Protein AF-A0A562LB26-F1 (afdb_monomer)

Structure (mmCIF, N/CA/C/O backbone):
data_AF-A0A562LB26-F1
#
_entry.id   AF-A0A562LB26-F1
#
loop_
_atom_site.group_PDB
_atom_site.id
_atom_site.type_symbol
_atom_site.label_atom_id
_atom_site.label_alt_id
_atom_site.label_comp_id
_atom_site.label_asym_id
_atom_site.label_entity_id
_atom_site.label_seq_id
_atom_site.pdbx_PDB_ins_code
_atom_site.Cartn_x
_atom_site.Cartn_y
_atom_site.Cartn_z
_atom_site.occupancy
_atom_site.B_iso_or_equiv
_atom_site.auth_seq_id
_atom_site.auth_comp_id
_atom_site.auth_asym_id
_atom_site.auth_atom_id
_atom_site.pdbx_PDB_model_num
ATOM 1 N N . MET A 1 1 ? 74.564 -14.542 26.628 1.00 45.41 1 MET A N 1
ATOM 2 C CA . MET A 1 1 ? 73.618 -13.407 26.648 1.00 45.41 1 MET A CA 1
ATOM 3 C C . MET A 1 1 ? 73.230 -13.098 25.215 1.00 45.41 1 MET A C 1
ATOM 5 O O . MET A 1 1 ? 74.006 -12.445 24.544 1.00 45.41 1 MET A O 1
ATOM 9 N N . THR A 1 2 ? 72.081 -13.596 24.760 1.00 36.94 2 THR A N 1
ATOM 10 C CA . THR A 1 2 ? 71.376 -13.134 23.549 1.00 36.94 2 THR A CA 1
ATOM 11 C C . THR A 1 2 ? 70.002 -13.807 23.557 1.00 36.94 2 THR A C 1
ATOM 13 O O . THR A 1 2 ? 69.857 -14.974 23.211 1.00 36.94 2 THR A O 1
ATOM 16 N N . ARG A 1 3 ? 69.000 -13.086 24.073 1.00 33.66 3 ARG A N 1
ATOM 17 C CA . ARG A 1 3 ? 67.577 -13.420 23.939 1.00 33.66 3 ARG A CA 1
ATOM 18 C C . ARG A 1 3 ? 67.130 -12.907 22.572 1.00 33.66 3 ARG A C 1
ATOM 20 O O . ARG A 1 3 ? 67.291 -11.717 22.318 1.00 33.66 3 ARG A O 1
ATOM 27 N N . HIS A 1 4 ? 66.559 -13.762 21.729 1.00 33.78 4 HIS A N 1
ATOM 28 C CA . HIS A 1 4 ? 65.783 -13.301 20.581 1.00 33.78 4 HIS A CA 1
ATOM 29 C C . HIS A 1 4 ? 64.297 -13.348 20.920 1.00 33.78 4 HIS A C 1
ATOM 31 O O . HIS A 1 4 ? 63.749 -14.387 21.281 1.00 33.78 4 HIS A O 1
ATOM 37 N N . SER A 1 5 ? 63.714 -12.153 20.878 1.00 35.78 5 SER A N 1
ATOM 38 C CA . SER A 1 5 ? 62.332 -11.816 21.175 1.00 35.78 5 SER A CA 1
ATOM 39 C C . SER A 1 5 ? 61.369 -12.357 20.125 1.00 35.78 5 SER A C 1
ATOM 41 O O . SER A 1 5 ? 61.599 -12.225 18.924 1.00 35.78 5 SER A O 1
ATOM 43 N N . SER A 1 6 ? 60.254 -12.892 20.610 1.00 34.62 6 SER A N 1
ATOM 44 C CA . SER A 1 6 ? 59.052 -13.204 19.845 1.00 34.62 6 SER A CA 1
ATOM 45 C C . SER A 1 6 ? 58.467 -11.932 19.220 1.00 34.62 6 SER A C 1
ATOM 47 O O . SER A 1 6 ? 58.185 -10.968 19.930 1.00 34.62 6 SER A O 1
ATOM 49 N N . PHE A 1 7 ? 58.270 -11.935 17.901 1.00 37.47 7 PHE A N 1
ATOM 50 C CA . PHE A 1 7 ? 57.488 -10.927 17.185 1.00 37.47 7 PHE A CA 1
ATOM 51 C C . PHE A 1 7 ? 56.058 -11.451 17.015 1.00 37.47 7 PHE A C 1
ATOM 53 O O . PHE A 1 7 ? 55.809 -12.371 16.239 1.00 37.47 7 PHE A O 1
ATOM 60 N N . THR A 1 8 ? 55.124 -10.879 17.770 1.00 36.12 8 THR A N 1
ATOM 61 C CA . THR A 1 8 ? 53.686 -11.134 17.645 1.00 36.12 8 THR A CA 1
ATOM 62 C C . THR A 1 8 ? 53.135 -10.252 16.525 1.00 36.12 8 THR A C 1
ATOM 64 O O . THR A 1 8 ? 53.164 -9.027 16.631 1.00 36.12 8 THR A O 1
ATOM 67 N N . LEU A 1 9 ? 52.660 -10.863 15.438 1.00 34.72 9 LEU A N 1
ATOM 68 C CA . LEU A 1 9 ? 52.006 -10.168 14.329 1.00 34.72 9 LEU A CA 1
ATOM 69 C C . LEU A 1 9 ? 50.542 -9.884 14.714 1.00 34.72 9 LEU A C 1
ATOM 71 O O . LEU A 1 9 ? 49.753 -10.808 14.897 1.00 34.72 9 LEU A O 1
ATOM 75 N N . LEU A 1 10 ? 50.191 -8.607 14.863 1.00 31.66 10 LEU A N 1
ATOM 76 C CA . LEU A 1 10 ? 48.833 -8.142 15.141 1.00 31.66 10 LEU A CA 1
ATOM 77 C C . LEU A 1 10 ? 48.081 -7.997 13.801 1.00 31.66 10 LEU A C 1
ATOM 79 O O . LEU A 1 10 ? 48.349 -7.062 13.049 1.00 31.66 10 LEU A O 1
ATOM 83 N N . LEU A 1 11 ? 47.162 -8.912 13.475 1.00 34.44 11 LEU A N 1
ATOM 84 C CA . LEU A 1 11 ? 46.198 -8.706 12.385 1.00 34.44 11 LEU A CA 1
ATOM 85 C C . LEU A 1 11 ? 44.991 -7.925 12.925 1.00 34.44 11 LEU A C 1
ATOM 87 O O . LEU A 1 11 ? 44.188 -8.469 13.681 1.00 34.44 11 LEU A O 1
ATOM 91 N N . LEU A 1 12 ? 44.841 -6.663 12.512 1.00 33.47 12 LEU A N 1
ATOM 92 C CA . LEU A 1 12 ? 43.565 -5.951 12.602 1.00 33.47 12 LEU A CA 1
ATOM 93 C C . LEU A 1 12 ? 42.665 -6.409 11.449 1.00 33.47 12 LEU A C 1
ATOM 95 O O . LEU A 1 12 ? 42.897 -6.054 10.294 1.00 33.47 12 LEU A O 1
ATOM 99 N N . ALA A 1 13 ? 41.618 -7.165 11.766 1.00 34.50 13 ALA A N 1
ATOM 100 C CA . ALA A 1 13 ? 40.488 -7.362 10.869 1.00 34.50 13 ALA A CA 1
ATOM 101 C C . ALA A 1 13 ? 39.502 -6.198 11.064 1.00 34.50 13 ALA A C 1
ATOM 103 O O . ALA A 1 13 ? 38.818 -6.125 12.083 1.00 34.50 13 ALA A O 1
ATOM 104 N N . LEU A 1 14 ? 39.431 -5.276 10.098 1.00 35.34 14 LEU A N 1
ATOM 105 C CA . LEU A 1 14 ? 38.302 -4.352 9.992 1.00 35.34 14 LEU A CA 1
ATOM 10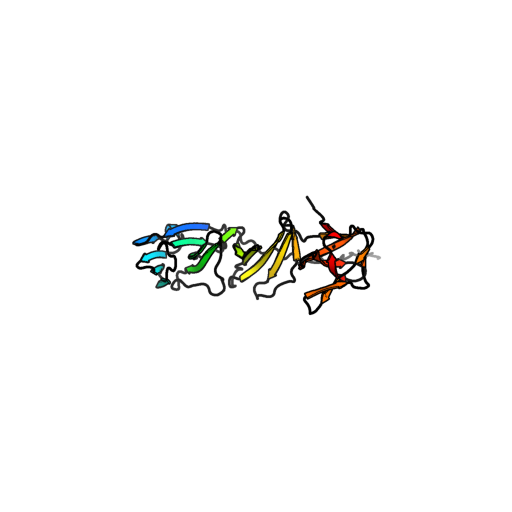6 C C . LEU A 1 14 ? 37.100 -5.126 9.439 1.00 35.34 14 LEU A C 1
ATOM 108 O O . LEU A 1 14 ? 37.050 -5.434 8.248 1.00 35.34 14 LEU A O 1
ATOM 112 N N . SER A 1 15 ? 36.125 -5.432 10.293 1.00 34.25 15 SER A N 1
ATOM 113 C CA . SER A 1 15 ? 34.811 -5.894 9.852 1.00 34.25 15 SER A CA 1
ATOM 114 C C . SER A 1 15 ? 34.001 -4.700 9.343 1.00 34.25 15 SER A C 1
ATOM 116 O O . SER A 1 15 ? 33.574 -3.849 10.125 1.00 34.25 15 SER A O 1
ATOM 118 N N . LEU A 1 16 ? 33.771 -4.640 8.032 1.00 34.47 16 LEU A N 1
ATOM 119 C CA . LEU A 1 16 ? 32.718 -3.818 7.441 1.00 34.47 16 LEU A CA 1
ATOM 120 C C . LEU A 1 16 ? 31.369 -4.392 7.890 1.00 34.47 16 LEU A C 1
ATOM 122 O O . LEU A 1 16 ? 30.942 -5.439 7.408 1.00 34.47 16 LEU A O 1
ATOM 126 N N . ALA A 1 17 ? 30.717 -3.720 8.838 1.00 33.00 17 ALA A N 1
ATOM 127 C CA . ALA A 1 17 ? 29.326 -3.984 9.165 1.00 33.00 17 ALA A CA 1
ATOM 128 C C . ALA A 1 17 ? 28.467 -3.567 7.963 1.00 33.00 17 ALA A C 1
ATOM 130 O O . ALA A 1 17 ? 28.283 -2.382 7.689 1.00 33.00 17 ALA A O 1
ATOM 131 N N . ALA A 1 18 ? 27.968 -4.550 7.216 1.00 32.72 18 ALA A N 1
ATOM 132 C CA . ALA A 1 18 ? 26.857 -4.335 6.311 1.00 32.72 18 ALA A CA 1
ATOM 133 C C . ALA A 1 18 ? 25.624 -4.035 7.174 1.00 32.72 18 ALA A C 1
ATOM 135 O O . ALA A 1 18 ? 25.123 -4.924 7.864 1.00 32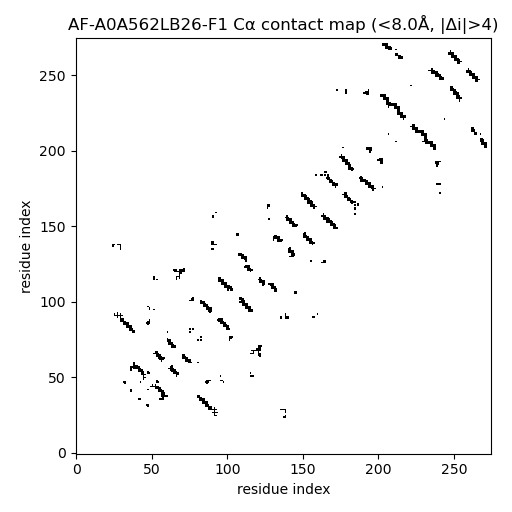.72 18 ALA A O 1
ATOM 136 N N . CYS A 1 19 ? 25.155 -2.786 7.161 1.00 28.11 19 CYS A N 1
ATOM 137 C CA . CYS A 1 19 ? 23.844 -2.425 7.691 1.00 28.11 19 CYS A CA 1
ATOM 138 C C . CYS A 1 19 ? 22.776 -3.126 6.845 1.00 28.11 19 CYS A C 1
ATOM 140 O O . CYS A 1 19 ? 22.287 -2.595 5.852 1.00 28.11 19 CYS A O 1
ATOM 142 N N . SER A 1 20 ? 22.453 -4.361 7.213 1.00 33.94 20 SER A N 1
ATOM 143 C CA . SER A 1 20 ? 21.224 -5.010 6.797 1.00 33.94 20 SER A CA 1
ATOM 144 C C . SER A 1 20 ? 20.128 -4.430 7.685 1.00 33.94 20 SER A C 1
ATOM 146 O O . SER A 1 20 ? 19.995 -4.825 8.841 1.00 33.94 20 SER A O 1
ATOM 148 N N . ASN A 1 21 ? 19.379 -3.451 7.170 1.00 34.69 21 ASN A N 1
ATOM 149 C CA . ASN A 1 21 ? 18.120 -3.018 7.774 1.00 34.69 21 ASN A CA 1
ATOM 150 C C . ASN A 1 21 ? 17.101 -4.153 7.602 1.00 34.69 21 ASN A C 1
ATOM 152 O O . ASN A 1 21 ? 16.207 -4.089 6.762 1.00 34.69 21 ASN A O 1
ATOM 156 N N . LYS A 1 22 ? 17.263 -5.232 8.371 1.00 35.91 22 LYS A N 1
ATOM 157 C CA . LYS A 1 22 ? 16.135 -6.095 8.694 1.00 35.91 22 LYS A CA 1
ATOM 158 C C . LYS A 1 22 ? 15.228 -5.267 9.591 1.00 35.91 22 LYS A C 1
ATOM 160 O O . LYS A 1 22 ? 15.659 -4.826 10.655 1.00 35.91 22 LYS A O 1
ATOM 165 N N . LEU A 1 23 ? 13.997 -5.048 9.137 1.00 40.19 23 LEU A N 1
ATOM 166 C CA . LEU A 1 23 ? 12.905 -4.659 10.021 1.00 40.19 23 LEU A CA 1
ATOM 167 C C . LEU A 1 23 ? 12.954 -5.598 11.239 1.00 40.19 23 LEU A C 1
ATOM 169 O O . LEU A 1 23 ? 13.061 -6.815 11.041 1.00 40.19 23 LEU A O 1
ATOM 173 N N . PRO A 1 24 ? 12.980 -5.073 12.474 1.00 38.06 24 PRO A N 1
ATOM 174 C CA . PRO A 1 24 ? 12.944 -5.923 13.646 1.00 38.06 24 PRO A CA 1
ATOM 175 C C . PRO A 1 24 ? 11.586 -6.623 13.655 1.00 38.06 24 PRO A C 1
ATOM 177 O O . PRO A 1 24 ? 10.555 -5.979 13.817 1.00 38.06 24 PRO A O 1
ATOM 180 N N . ALA A 1 25 ? 11.595 -7.935 13.430 1.00 35.84 25 ALA A N 1
ATOM 181 C CA . ALA A 1 25 ? 10.486 -8.784 13.819 1.00 35.84 25 ALA A CA 1
ATOM 182 C C . ALA A 1 25 ? 10.512 -8.835 15.351 1.00 35.84 25 ALA A C 1
ATOM 184 O O . ALA A 1 25 ? 11.390 -9.482 15.925 1.00 35.84 25 ALA A O 1
ATOM 185 N N . GLU A 1 26 ? 9.626 -8.089 16.009 1.00 46.53 26 GLU A N 1
ATOM 186 C CA . GLU A 1 26 ? 9.223 -8.475 17.357 1.00 46.53 26 GLU A CA 1
ATOM 187 C C . GLU A 1 26 ? 8.329 -9.711 17.237 1.00 46.53 26 GLU A C 1
ATOM 189 O O . GLU A 1 26 ? 7.455 -9.796 16.379 1.00 46.53 26 GLU A O 1
ATOM 194 N N . ASP A 1 27 ? 8.636 -10.694 18.075 1.00 46.94 27 ASP A N 1
ATOM 195 C CA . ASP A 1 27 ? 8.161 -12.082 18.097 1.00 46.94 27 ASP A CA 1
ATOM 196 C C . ASP A 1 27 ? 6.698 -12.218 18.578 1.00 46.94 27 ASP A C 1
ATOM 198 O O . ASP A 1 27 ? 6.302 -13.225 19.164 1.00 46.94 27 ASP A O 1
ATOM 202 N N . GLY A 1 28 ? 5.887 -11.172 18.404 1.00 60.50 28 GLY A N 1
ATOM 203 C CA . GLY A 1 28 ? 4.485 -11.169 18.794 1.00 60.50 28 GLY A CA 1
ATOM 204 C C . GLY A 1 28 ? 3.613 -11.687 17.662 1.00 60.50 28 GLY A C 1
ATOM 205 O O . GLY A 1 28 ? 3.606 -11.157 16.551 1.00 60.50 28 GLY A O 1
ATOM 206 N N . THR A 1 29 ? 2.868 -12.754 17.935 1.00 82.06 29 THR A N 1
ATOM 207 C CA . THR A 1 29 ? 1.850 -13.241 17.003 1.00 82.06 29 THR A CA 1
ATOM 208 C C . THR A 1 29 ? 0.705 -12.231 16.979 1.00 82.06 29 THR A C 1
ATOM 210 O O . THR A 1 29 ? 0.132 -11.950 18.026 1.00 82.06 29 THR A O 1
ATOM 213 N N . GLN A 1 30 ? 0.384 -11.681 15.804 1.00 90.44 30 GLN A N 1
ATOM 214 C CA . GLN A 1 30 ? -0.817 -10.859 15.618 1.00 90.44 30 GLN A CA 1
ATOM 215 C C . GLN A 1 30 ? -2.056 -11.688 15.984 1.00 90.44 30 GLN A C 1
ATOM 217 O O . GLN A 1 30 ? -2.175 -12.843 15.572 1.00 90.44 30 GLN A O 1
ATOM 222 N N . THR A 1 31 ? -2.982 -11.101 16.735 1.00 90.50 31 THR A N 1
ATOM 223 C CA . THR A 1 31 ? -4.236 -11.750 17.146 1.00 90.50 31 THR A CA 1
ATOM 224 C C . THR A 1 31 ? -5.384 -10.810 16.841 1.00 90.50 31 THR A C 1
ATOM 226 O O . THR A 1 31 ? -5.412 -9.712 17.388 1.00 90.50 31 THR A O 1
ATOM 229 N N . PHE A 1 32 ? -6.312 -11.207 15.978 1.00 91.69 32 PHE A N 1
ATOM 230 C CA . PHE A 1 32 ? -7.444 -10.374 15.590 1.00 91.69 32 PHE A CA 1
ATOM 231 C C . PHE A 1 32 ? -8.621 -11.234 15.142 1.00 91.69 32 PHE A C 1
ATOM 233 O O . PHE A 1 32 ? -8.420 -12.332 14.625 1.00 91.69 32 PHE A O 1
ATOM 240 N N . ASP A 1 33 ? -9.826 -10.692 15.285 1.00 91.69 33 ASP A N 1
ATOM 241 C CA . ASP A 1 33 ? -11.060 -11.317 14.822 1.00 91.69 33 ASP A CA 1
ATOM 242 C C . ASP A 1 33 ? -11.925 -10.332 14.033 1.00 91.69 33 ASP A C 1
ATOM 244 O O . ASP A 1 33 ? -11.978 -9.135 14.330 1.00 91.69 33 ASP A O 1
ATOM 248 N N . TYR A 1 34 ? -12.632 -10.872 13.038 1.00 92.94 34 TYR A N 1
ATOM 249 C CA . TYR A 1 34 ? -13.678 -10.179 12.291 1.00 92.94 34 TYR A CA 1
ATOM 250 C C . TYR A 1 34 ? -15.025 -10.405 12.969 1.00 92.94 34 TYR A C 1
ATOM 252 O O . TYR A 1 34 ? -15.451 -11.542 13.189 1.00 92.94 34 TYR A O 1
ATOM 260 N N . LEU A 1 35 ? -15.711 -9.318 13.294 1.00 93.44 35 LEU A N 1
ATOM 261 C CA . LEU A 1 35 ? -16.875 -9.330 14.163 1.00 93.44 35 LEU A CA 1
ATOM 262 C C . LEU A 1 35 ? -17.998 -8.523 13.524 1.00 93.44 35 LEU A C 1
ATOM 264 O O . LEU A 1 35 ? -17.882 -7.322 13.290 1.00 93.44 35 LEU A O 1
ATOM 268 N N . GLN A 1 36 ? -19.123 -9.184 13.280 1.00 92.88 36 GLN A N 1
ATOM 269 C CA . GLN A 1 36 ? -20.329 -8.506 12.819 1.00 92.88 36 GLN A CA 1
ATOM 270 C C . GLN A 1 36 ? -20.991 -7.792 13.995 1.00 92.88 36 GLN A C 1
ATOM 272 O O . GLN A 1 36 ? -21.256 -8.421 15.022 1.00 92.88 36 GLN A O 1
ATOM 277 N N . LEU A 1 37 ? -21.325 -6.513 13.822 1.00 91.88 37 LEU A N 1
ATOM 278 C CA . LEU A 1 37 ? -22.056 -5.696 14.788 1.00 91.88 37 LEU A CA 1
ATOM 279 C C . LEU A 1 37 ? -23.434 -5.310 14.217 1.00 91.88 37 LEU A C 1
ATOM 281 O O . LEU A 1 37 ? -23.584 -4.253 13.600 1.00 91.88 37 LEU A O 1
ATOM 285 N N . PRO A 1 38 ? -24.468 -6.154 14.405 1.00 89.50 38 PRO A N 1
ATOM 286 C CA . PRO A 1 38 ? -25.824 -5.822 13.990 1.00 89.50 38 PRO A CA 1
ATOM 287 C C . PRO A 1 38 ? -26.438 -4.696 14.843 1.00 89.50 38 PRO A C 1
ATOM 289 O O . PRO A 1 38 ? -26.078 -4.543 16.015 1.00 89.50 38 PRO A O 1
ATOM 292 N N . PRO A 1 39 ? -27.450 -3.977 14.322 1.00 88.06 39 PRO A N 1
ATOM 293 C CA . PRO A 1 39 ? -28.228 -3.017 15.102 1.00 88.06 39 PRO A CA 1
ATOM 294 C C . PRO A 1 39 ? -28.804 -3.611 16.394 1.00 88.06 39 PRO A C 1
ATOM 296 O O . PRO A 1 39 ? -29.357 -4.715 16.402 1.00 88.06 39 PRO A O 1
ATOM 299 N N . GLY A 1 40 ? -28.702 -2.865 17.495 1.00 86.44 40 GLY A N 1
ATOM 300 C CA . GLY A 1 40 ? -29.213 -3.251 18.811 1.00 86.44 40 GLY A CA 1
ATOM 301 C C . GLY A 1 40 ? -28.442 -4.392 19.483 1.00 86.44 40 GLY A C 1
ATOM 302 O O . GLY A 1 40 ? -28.935 -4.971 20.455 1.00 86.44 40 GLY A O 1
ATOM 303 N N . LYS A 1 41 ? -27.264 -4.763 18.963 1.00 87.69 41 LYS A N 1
ATOM 304 C CA . LYS A 1 41 ? -26.380 -5.776 19.553 1.00 87.69 41 LYS A CA 1
ATOM 305 C C . LYS A 1 41 ? -25.146 -5.147 20.188 1.00 87.69 41 LYS A C 1
ATOM 307 O O . LYS A 1 41 ? -24.754 -4.025 19.865 1.00 87.69 41 LYS A O 1
ATOM 312 N N . SER A 1 42 ? -24.558 -5.906 21.106 1.00 88.31 42 SER A N 1
ATOM 313 C CA . SER A 1 42 ? -23.308 -5.595 21.786 1.00 88.31 42 SER A CA 1
ATOM 314 C C . SER A 1 42 ? -22.301 -6.724 21.586 1.00 88.31 42 SER A C 1
ATOM 316 O O . SER A 1 42 ? -22.685 -7.894 21.530 1.00 88.31 42 SER A O 1
ATOM 318 N N . ILE A 1 43 ? -21.023 -6.365 21.507 1.00 89.19 43 ILE A N 1
ATOM 319 C CA . ILE A 1 43 ? -19.883 -7.285 21.468 1.00 89.19 43 ILE A CA 1
ATOM 320 C C . ILE A 1 43 ? -18.938 -6.888 22.597 1.00 89.19 43 ILE A C 1
ATOM 322 O O . ILE A 1 43 ? -18.661 -5.702 22.760 1.00 89.19 43 ILE A O 1
ATOM 326 N N . ASP A 1 44 ? -18.452 -7.860 23.366 1.00 85.44 44 ASP A N 1
ATOM 327 C CA . ASP A 1 44 ? -17.655 -7.621 24.570 1.00 85.44 44 ASP A CA 1
ATOM 328 C C . ASP A 1 44 ? -16.183 -8.032 24.421 1.00 85.44 44 ASP A C 1
ATOM 330 O O . ASP A 1 44 ? -15.806 -8.864 23.597 1.00 85.44 44 ASP A O 1
ATOM 334 N N . SER A 1 45 ? -15.367 -7.466 25.312 1.00 66.44 45 SER A N 1
ATOM 335 C CA . SER A 1 45 ? -13.905 -7.557 25.426 1.00 66.44 45 SER A CA 1
ATOM 336 C C . SER A 1 45 ? -13.261 -8.879 25.069 1.00 66.44 45 SER A C 1
ATOM 338 O O . SER A 1 45 ? -12.266 -8.871 24.361 1.00 66.44 45 SER A O 1
ATOM 340 N N . GLY A 1 46 ? -13.805 -10.002 25.537 1.00 66.12 46 GLY A N 1
ATOM 341 C CA . GLY A 1 46 ? -13.207 -11.312 25.288 1.00 66.12 46 GLY A CA 1
ATOM 342 C C . GLY A 1 46 ? -13.080 -11.642 23.800 1.00 66.12 46 GLY A C 1
ATOM 343 O O . GLY A 1 46 ? -12.201 -12.408 23.439 1.00 66.12 46 GLY A O 1
ATOM 344 N N . GLN A 1 47 ? -13.927 -11.047 22.954 1.00 65.75 47 GLN A N 1
ATOM 345 C CA . GLN A 1 47 ? -13.871 -11.186 21.498 1.00 65.75 47 GLN A CA 1
ATOM 346 C C . GLN A 1 47 ? -13.143 -10.026 20.810 1.00 65.75 47 GLN A C 1
ATOM 348 O O . GLN A 1 47 ? -12.778 -10.150 19.652 1.00 65.75 47 GLN A O 1
ATOM 353 N N . LEU A 1 48 ? -12.965 -8.892 21.494 1.00 71.62 48 LEU A N 1
ATOM 354 C CA . LEU A 1 48 ? -12.382 -7.682 20.913 1.00 71.62 48 LEU A CA 1
ATOM 355 C C . LEU A 1 48 ? -10.892 -7.565 21.255 1.00 71.62 48 LEU A C 1
ATOM 357 O O . LEU A 1 48 ? -10.068 -7.418 20.363 1.00 71.62 48 LEU A O 1
ATOM 361 N N . CYS A 1 49 ? -10.564 -7.632 22.549 1.00 82.06 49 CYS A N 1
ATOM 362 C CA . CYS A 1 49 ? -9.220 -7.533 23.110 1.00 82.06 49 CYS A CA 1
ATOM 363 C C . CYS A 1 49 ? -9.141 -8.230 24.476 1.00 82.06 49 CYS A C 1
ATOM 365 O O . CYS A 1 49 ? -9.638 -7.712 25.478 1.00 82.06 49 CYS A O 1
ATOM 367 N N . GLU A 1 50 ? -8.450 -9.372 24.540 1.00 74.50 50 GLU A N 1
ATOM 368 C CA . GLU A 1 50 ? -8.455 -10.287 25.696 1.00 74.50 50 GLU A CA 1
ATOM 369 C C . GLU A 1 50 ? -8.048 -9.648 27.039 1.00 74.50 50 GLU A C 1
ATOM 371 O O . GLU A 1 50 ? -8.445 -10.119 28.106 1.00 74.50 50 GLU A O 1
ATOM 376 N N . HIS A 1 51 ? -7.254 -8.575 27.013 1.00 80.94 51 HIS A N 1
ATOM 377 C CA . HIS A 1 51 ? -6.698 -7.941 28.215 1.00 80.94 51 HIS A CA 1
ATOM 378 C C . HIS A 1 51 ? -7.390 -6.636 28.625 1.00 80.94 51 HIS A C 1
ATOM 380 O O . HIS A 1 51 ? -7.042 -6.059 29.657 1.00 80.94 51 HIS A O 1
ATOM 386 N N . LEU A 1 52 ? -8.371 -6.159 27.853 1.00 84.12 52 LEU A N 1
ATOM 387 C CA . LEU A 1 52 ? -9.043 -4.885 28.104 1.00 84.12 52 LEU A CA 1
ATOM 388 C C . LEU A 1 52 ? -10.551 -5.059 28.135 1.00 84.12 52 LEU A C 1
ATOM 390 O O . LEU A 1 52 ? -11.135 -5.659 27.247 1.00 84.12 52 LEU A O 1
ATOM 394 N N . LYS A 1 53 ? -11.207 -4.446 29.123 1.00 84.81 53 LYS A N 1
ATOM 395 C CA . LYS A 1 53 ? -12.666 -4.327 29.124 1.00 84.81 53 LYS A CA 1
ATOM 396 C C . LYS A 1 53 ? -13.084 -3.276 28.101 1.00 84.81 53 LYS A C 1
ATOM 398 O O . LYS A 1 53 ? -12.951 -2.083 28.368 1.00 84.81 53 LYS A O 1
ATOM 403 N N . VAL A 1 54 ? -13.575 -3.742 26.962 1.00 90.12 54 VAL A N 1
ATOM 404 C CA . VAL A 1 54 ? -14.173 -2.952 25.895 1.00 90.12 54 VAL A CA 1
ATOM 405 C C . VAL A 1 54 ? -15.509 -3.566 25.485 1.00 90.12 54 VAL A C 1
ATOM 407 O O . VAL A 1 54 ? -15.637 -4.787 25.455 1.00 90.12 54 VAL A O 1
ATOM 410 N N . THR A 1 55 ? -16.491 -2.733 25.176 1.00 93.38 55 THR A N 1
ATOM 411 C CA . THR A 1 55 ? -17.768 -3.142 24.596 1.00 93.38 55 THR A CA 1
ATOM 412 C C . THR A 1 55 ? -18.030 -2.273 23.373 1.00 93.38 55 THR A C 1
ATOM 414 O O . THR A 1 55 ? -17.850 -1.057 23.415 1.00 93.38 55 THR A O 1
ATOM 417 N N . ALA A 1 56 ? -18.454 -2.892 22.276 1.00 95.12 56 ALA A N 1
ATOM 418 C CA . ALA A 1 56 ? -18.922 -2.199 21.086 1.00 95.12 56 ALA A CA 1
ATOM 419 C C . ALA A 1 56 ? -20.434 -2.386 20.951 1.00 95.12 56 ALA A C 1
ATOM 421 O O . ALA A 1 56 ? -20.932 -3.506 21.061 1.00 95.12 56 ALA A O 1
ATOM 422 N N . THR A 1 57 ? -21.172 -1.303 20.716 1.00 95.31 57 THR A N 1
ATOM 423 C CA . THR A 1 57 ? -22.629 -1.334 20.501 1.00 95.31 57 THR A CA 1
ATOM 424 C C . THR A 1 57 ? -23.009 -0.514 19.283 1.00 95.31 57 THR A C 1
ATOM 426 O O . THR A 1 57 ? -22.349 0.480 19.000 1.00 95.31 57 THR A O 1
ATOM 429 N N . LEU A 1 58 ? -24.076 -0.901 18.582 1.00 94.12 58 LEU A N 1
ATOM 430 C CA . LEU A 1 58 ? -24.641 -0.129 17.471 1.00 94.12 58 LEU A CA 1
ATOM 431 C C . LEU A 1 58 ? -26.107 0.197 17.751 1.00 94.12 58 LEU A C 1
ATOM 433 O O . LEU A 1 58 ? -26.959 -0.685 17.684 1.00 94.12 58 LEU A O 1
ATOM 437 N N . ASN A 1 59 ? -26.399 1.463 18.045 1.00 92.88 59 ASN A N 1
ATOM 438 C CA . ASN A 1 59 ? -27.754 1.959 18.300 1.00 92.88 59 ASN A CA 1
ATOM 439 C C . ASN A 1 59 ? -27.990 3.249 17.518 1.00 92.88 59 ASN A C 1
ATOM 441 O O . ASN A 1 59 ? -27.119 4.112 17.508 1.00 92.88 59 ASN A O 1
ATOM 445 N N . ASP A 1 60 ? -29.152 3.386 16.877 1.00 89.62 60 ASP A N 1
ATOM 446 C CA . ASP A 1 60 ? -29.552 4.600 16.146 1.00 89.62 60 ASP A CA 1
ATOM 447 C C . ASP A 1 60 ? -28.467 5.130 15.183 1.00 89.62 60 ASP A C 1
ATOM 449 O O . ASP A 1 60 ? -28.188 6.327 15.125 1.00 89.62 60 ASP A O 1
ATOM 453 N N . ASN A 1 61 ? -27.826 4.222 14.432 1.00 90.62 61 ASN A N 1
ATOM 454 C CA . ASN A 1 61 ? -26.694 4.506 13.537 1.00 90.62 61 ASN A CA 1
ATOM 455 C C . ASN A 1 61 ? -25.479 5.146 14.229 1.00 90.62 61 ASN A C 1
ATOM 457 O O . ASN A 1 61 ? -24.688 5.844 13.598 1.00 90.62 61 ASN A O 1
ATOM 461 N N . VAL A 1 62 ? -25.303 4.903 15.524 1.00 95.00 62 VAL A N 1
ATOM 462 C CA . VAL A 1 62 ? -24.118 5.291 16.283 1.00 95.00 62 VAL A CA 1
ATOM 463 C C . VAL A 1 62 ? -23.465 4.039 16.845 1.00 95.00 62 VAL A C 1
ATOM 465 O O . VAL A 1 62 ? -24.047 3.315 17.655 1.00 95.00 62 VAL A O 1
ATOM 468 N N . ILE A 1 63 ? -22.230 3.804 16.419 1.00 96.06 63 ILE A N 1
ATOM 469 C CA . ILE A 1 63 ? -21.343 2.821 17.023 1.00 96.06 63 ILE A CA 1
ATOM 470 C C . ILE A 1 63 ? -20.720 3.474 18.253 1.00 96.06 63 ILE A C 1
ATOM 472 O O . ILE A 1 63 ? -20.099 4.533 18.160 1.00 96.06 63 ILE A O 1
ATOM 476 N N . THR A 1 64 ? -20.890 2.860 19.417 1.00 96.75 64 THR A N 1
ATOM 477 C CA . THR A 1 64 ? -20.239 3.295 20.654 1.00 96.75 64 THR A CA 1
ATOM 478 C C . THR A 1 64 ? -19.198 2.266 21.051 1.00 96.75 64 THR A C 1
ATOM 480 O O . THR A 1 64 ? -19.542 1.110 21.292 1.00 96.75 64 THR A O 1
ATOM 483 N N . LEU A 1 65 ? -17.942 2.705 21.123 1.00 95.75 65 LEU A N 1
ATOM 484 C CA . LEU A 1 65 ? -16.848 1.961 21.732 1.00 95.75 65 LEU A CA 1
ATOM 485 C C . LEU A 1 65 ? -16.720 2.437 23.176 1.00 95.75 65 LEU A C 1
ATOM 487 O O . LEU A 1 65 ? -16.399 3.599 23.415 1.00 95.75 65 LEU A O 1
ATOM 491 N N . GLU A 1 66 ? -16.989 1.566 24.135 1.00 94.31 66 GLU A N 1
ATOM 492 C CA . GLU A 1 66 ? -16.905 1.867 25.561 1.00 94.31 66 GLU A CA 1
ATOM 493 C C . GLU A 1 66 ? -15.784 1.053 26.194 1.00 94.31 66 GLU A C 1
ATOM 495 O O . GLU A 1 66 ? -15.702 -0.154 25.994 1.00 94.31 66 GLU A O 1
ATOM 500 N N . SER A 1 67 ? -14.919 1.705 26.965 1.00 92.00 67 SER A N 1
ATOM 501 C CA . SER A 1 67 ? -13.896 1.063 27.784 1.00 92.00 67 SER A CA 1
ATOM 502 C C . SER A 1 67 ? -14.014 1.516 29.237 1.00 92.00 67 SER A C 1
ATOM 504 O O . SER A 1 67 ? -14.721 2.470 29.563 1.00 92.00 67 SER A O 1
ATOM 506 N N . GLY A 1 68 ? -13.256 0.878 30.134 1.00 87.69 68 GLY A N 1
ATOM 507 C CA . GLY A 1 68 ? -13.168 1.318 31.532 1.00 87.69 68 GLY A CA 1
ATOM 508 C C . GLY A 1 68 ? -12.685 2.767 31.721 1.00 87.69 68 GLY A C 1
ATOM 509 O O . GLY A 1 68 ? -12.859 3.320 32.805 1.00 87.69 68 GLY A O 1
ATOM 510 N N . ALA A 1 69 ? -12.097 3.381 30.690 1.00 90.81 69 ALA A N 1
ATOM 511 C CA . ALA A 1 69 ? -11.609 4.757 30.713 1.00 90.81 69 ALA A CA 1
ATOM 512 C C . ALA A 1 69 ? -12.575 5.774 30.070 1.00 90.81 69 ALA A C 1
ATOM 514 O O . ALA A 1 69 ? -12.337 6.977 30.178 1.00 90.81 69 ALA A O 1
ATOM 515 N N . GLY A 1 70 ? -13.660 5.322 29.431 1.00 94.31 70 GLY A N 1
ATOM 516 C CA . GLY A 1 70 ? -14.690 6.174 28.831 1.00 94.31 70 GLY A CA 1
ATOM 517 C C . GLY A 1 70 ? -15.204 5.643 27.494 1.00 94.31 70 GLY A C 1
ATOM 518 O O . GLY A 1 70 ? -14.897 4.522 27.099 1.00 94.31 70 GLY A O 1
ATOM 519 N N . SER A 1 71 ? -15.981 6.460 26.784 1.00 96.00 71 SER A N 1
ATOM 520 C CA . SER A 1 71 ? -16.607 6.085 25.514 1.00 96.00 71 SER A CA 1
ATOM 521 C C . SER A 1 71 ? -16.157 6.954 24.341 1.00 96.00 71 SER A C 1
ATOM 523 O O . SER A 1 71 ? -15.758 8.109 24.508 1.00 96.00 71 SER A O 1
ATOM 525 N N . TYR A 1 72 ? -16.275 6.398 23.138 1.00 96.56 72 TYR A N 1
ATOM 526 C CA . TYR A 1 72 ? -16.145 7.101 21.869 1.00 96.56 72 TYR A CA 1
ATOM 527 C C . TYR A 1 72 ? -17.325 6.756 20.961 1.00 96.56 72 TYR A C 1
ATOM 529 O O . TYR A 1 72 ? -17.720 5.594 20.862 1.00 96.56 72 TYR A O 1
ATOM 537 N N . HIS A 1 73 ? -17.879 7.765 20.292 1.00 96.56 73 HIS A N 1
ATOM 538 C CA . HIS A 1 73 ? -19.060 7.628 19.441 1.00 96.56 73 HIS A CA 1
ATOM 539 C C . HIS A 1 73 ? -18.694 7.861 17.977 1.00 96.56 73 HIS A C 1
ATOM 541 O O . HIS A 1 73 ? -18.073 8.867 17.632 1.00 96.56 73 HIS A O 1
ATOM 547 N N . ILE A 1 74 ? -19.102 6.933 17.119 1.00 95.69 74 ILE A N 1
ATOM 548 C CA . ILE A 1 74 ? -18.804 6.904 15.690 1.00 95.69 74 ILE A CA 1
ATOM 549 C C . ILE A 1 74 ? -20.136 6.832 14.959 1.00 95.69 74 ILE A C 1
ATOM 551 O O . ILE A 1 74 ? -20.973 5.982 15.254 1.00 95.69 74 ILE A O 1
ATOM 555 N N . LYS A 1 75 ? -20.356 7.728 14.004 1.00 93.94 75 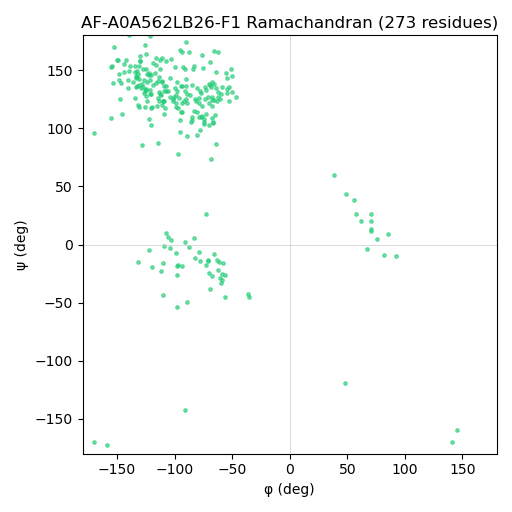LYS A N 1
ATOM 556 C CA . LYS A 1 75 ? -21.544 7.663 13.159 1.00 93.94 75 LYS A CA 1
ATOM 557 C C . LYS A 1 75 ? -21.383 6.504 12.170 1.00 93.94 75 LYS A C 1
ATOM 559 O O . LYS A 1 75 ? -20.390 6.464 11.452 1.00 93.94 75 LYS A O 1
ATOM 564 N N . ASN A 1 76 ? -22.347 5.589 12.137 1.00 91.19 76 ASN A N 1
ATOM 565 C CA . ASN A 1 76 ? -22.440 4.579 11.092 1.00 91.19 76 ASN A CA 1
ATOM 566 C C . ASN A 1 76 ? -22.992 5.241 9.825 1.00 91.19 76 ASN A C 1
ATOM 568 O O . ASN A 1 76 ? -24.099 5.785 9.836 1.00 91.19 76 ASN A O 1
ATOM 572 N N . GLU A 1 77 ? -22.204 5.220 8.756 1.00 87.25 77 GLU A N 1
ATOM 573 C CA . GLU A 1 77 ? -22.571 5.785 7.454 1.00 87.25 77 GLU A CA 1
ATOM 574 C C . GLU A 1 77 ? -22.901 4.700 6.418 1.00 87.25 77 GLU A C 1
ATOM 576 O O . GLU A 1 77 ? -23.125 5.019 5.255 1.00 87.25 77 GLU A O 1
ATOM 581 N N . LEU A 1 78 ? -22.957 3.431 6.838 1.00 89.56 78 LEU A N 1
ATOM 582 C CA . LEU A 1 78 ? -23.318 2.305 5.983 1.00 89.56 78 LEU A CA 1
ATOM 583 C C . LEU A 1 78 ? -24.838 2.234 5.771 1.00 89.56 78 LEU A C 1
ATOM 585 O O . LEU A 1 78 ? -25.622 2.278 6.723 1.00 89.56 78 LEU A O 1
ATOM 589 N N . ASP A 1 79 ? -25.250 2.083 4.511 1.00 84.62 79 ASP A N 1
ATOM 590 C CA . ASP A 1 79 ? -26.662 2.082 4.099 1.00 84.62 79 ASP A CA 1
ATOM 591 C C . ASP A 1 79 ? -27.453 0.864 4.608 1.00 84.62 79 ASP A C 1
ATOM 593 O O . ASP A 1 79 ? -28.669 0.943 4.791 1.00 84.62 79 ASP A O 1
ATOM 597 N N . ASP A 1 80 ? -26.784 -0.268 4.844 1.00 82.44 80 ASP A N 1
ATOM 598 C CA . ASP A 1 80 ? -27.410 -1.490 5.367 1.00 82.44 80 ASP A CA 1
ATOM 599 C C . ASP A 1 80 ? -27.650 -1.438 6.887 1.00 82.44 80 ASP A C 1
ATOM 601 O O . ASP A 1 80 ? -28.290 -2.329 7.452 1.00 82.44 80 ASP A O 1
ATOM 605 N N . GLY A 1 81 ? -27.163 -0.381 7.548 1.00 80.25 81 GLY A N 1
ATOM 606 C CA . GLY A 1 81 ? -27.288 -0.154 8.982 1.00 80.25 81 GLY A CA 1
ATOM 607 C C . GLY A 1 81 ? -26.521 -1.153 9.846 1.00 80.25 81 GLY A C 1
ATOM 608 O O . GLY A 1 81 ? -26.506 -0.979 11.061 1.00 80.25 81 GLY A O 1
ATOM 609 N N . ALA A 1 82 ? -25.879 -2.168 9.268 1.00 86.12 82 ALA A N 1
ATOM 610 C CA . ALA A 1 82 ? -24.962 -3.054 9.967 1.00 86.12 82 ALA A CA 1
ATOM 611 C C . ALA A 1 82 ? -23.556 -2.446 9.942 1.00 86.12 82 ALA A C 1
ATOM 613 O O . ALA A 1 82 ? -23.285 -1.485 9.226 1.00 86.12 82 ALA A O 1
ATOM 614 N N . SER A 1 83 ? -22.658 -2.966 10.769 1.00 91.94 83 SER A N 1
ATOM 615 C CA . SER A 1 83 ? -21.241 -2.638 10.675 1.00 91.94 83 SER A CA 1
ATOM 616 C C . SER A 1 83 ? -20.413 -3.876 10.969 1.00 91.94 83 SER A C 1
ATOM 618 O O . SER A 1 83 ? -20.880 -4.830 11.597 1.00 91.94 83 SER A O 1
ATOM 620 N N . GLU A 1 84 ? -19.175 -3.846 10.512 1.00 93.75 84 GLU A N 1
ATOM 621 C CA . GLU A 1 84 ? -18.172 -4.849 10.804 1.00 93.75 84 GLU A CA 1
ATOM 622 C C . GLU A 1 84 ? -17.039 -4.193 11.583 1.00 93.75 84 GLU A C 1
ATOM 624 O O . GLU A 1 84 ? -16.623 -3.063 11.300 1.00 93.75 84 GLU A O 1
ATOM 629 N N . LEU A 1 85 ? -16.558 -4.919 12.581 1.00 95.12 85 LEU A N 1
ATOM 630 C CA . LEU A 1 85 ? -15.392 -4.565 13.358 1.00 95.12 85 LEU A CA 1
ATOM 631 C C . LEU A 1 85 ? -14.299 -5.584 13.085 1.00 95.12 85 LEU A C 1
ATOM 633 O O . LEU A 1 85 ? -14.562 -6.782 13.005 1.00 95.12 85 LEU A O 1
ATOM 637 N N . ILE A 1 86 ? -13.066 -5.109 13.054 1.00 95.44 86 ILE A N 1
ATOM 638 C CA . ILE A 1 86 ? -11.890 -5.953 13.227 1.00 95.44 86 ILE A CA 1
ATOM 639 C C . ILE A 1 86 ? -11.285 -5.538 14.550 1.00 95.44 86 ILE A C 1
ATOM 641 O O . ILE A 1 86 ? -11.095 -4.345 14.775 1.00 95.44 86 ILE A O 1
ATOM 645 N N . ALA A 1 87 ? -11.010 -6.473 15.444 1.00 94.50 87 ALA A N 1
ATOM 646 C CA . ALA A 1 87 ? -10.503 -6.128 16.764 1.00 94.50 87 ALA A CA 1
ATOM 647 C C . ALA A 1 87 ? -9.360 -7.044 17.175 1.00 94.50 87 ALA A C 1
ATOM 649 O O . ALA A 1 87 ? -9.403 -8.240 16.898 1.00 94.50 87 ALA A O 1
ATOM 650 N N . GLY A 1 88 ? -8.342 -6.461 17.806 1.00 93.06 88 GLY A N 1
ATOM 651 C CA . GLY A 1 88 ? -7.220 -7.194 18.373 1.00 93.06 88 GLY A CA 1
ATOM 652 C C . GLY A 1 88 ? -5.886 -6.457 18.276 1.00 93.06 88 GLY A C 1
ATOM 653 O O . GLY A 1 88 ? -5.824 -5.237 18.119 1.00 93.06 88 GLY A O 1
ATOM 654 N N . ASP A 1 89 ? -4.805 -7.220 18.384 1.00 92.94 89 ASP A N 1
ATOM 655 C CA . ASP A 1 89 ? -3.433 -6.761 18.208 1.00 92.94 89 ASP A CA 1
ATOM 656 C C . ASP A 1 89 ? -3.013 -6.880 16.741 1.00 92.94 89 ASP A C 1
ATOM 658 O O . ASP A 1 89 ? -2.536 -7.915 16.262 1.00 92.94 89 ASP A O 1
ATOM 662 N N . PHE A 1 90 ? -3.201 -5.775 16.026 1.00 95.06 90 PHE A N 1
ATOM 663 C CA . PHE A 1 90 ? -2.922 -5.661 14.599 1.00 95.06 90 PHE A CA 1
ATOM 664 C C . PHE A 1 90 ? -1.435 -5.668 14.247 1.00 95.06 90 PHE A C 1
ATOM 666 O O . PHE A 1 90 ? -1.121 -5.822 13.071 1.00 95.06 90 PHE A O 1
ATOM 673 N N . TRP A 1 91 ? -0.516 -5.489 15.200 1.00 94.88 91 TRP A N 1
ATOM 674 C CA . TRP A 1 91 ? 0.930 -5.434 14.925 1.00 94.88 91 TRP A CA 1
ATOM 675 C C . TRP A 1 91 ? 1.747 -6.476 15.694 1.00 94.88 91 TRP A C 1
ATOM 677 O O . TRP A 1 91 ? 2.943 -6.590 15.443 1.00 94.88 91 TRP A O 1
ATOM 687 N N . GLY A 1 92 ? 1.129 -7.251 16.586 1.00 91.94 92 GLY A N 1
ATOM 688 C CA . GLY A 1 92 ? 1.844 -8.174 17.467 1.00 91.94 92 GLY A CA 1
ATOM 689 C C . GLY A 1 92 ? 2.655 -7.440 18.542 1.00 91.94 92 GLY A C 1
ATOM 690 O O . GLY A 1 92 ? 3.689 -7.935 18.976 1.00 91.94 92 GLY A O 1
ATOM 691 N N . ASN A 1 93 ? 2.254 -6.228 18.930 1.00 90.44 93 ASN A N 1
ATOM 692 C CA . ASN A 1 93 ? 2.991 -5.395 19.887 1.00 90.44 93 ASN A CA 1
ATOM 693 C C . ASN A 1 93 ? 2.315 -5.307 21.270 1.00 90.44 93 ASN A C 1
ATOM 695 O O . ASN A 1 93 ? 2.709 -4.493 22.110 1.00 90.44 93 ASN A O 1
ATOM 699 N N . GLY A 1 94 ? 1.291 -6.129 21.507 1.00 89.69 94 GLY A N 1
ATOM 700 C CA . GLY A 1 94 ? 0.501 -6.185 22.733 1.00 89.69 94 GLY A CA 1
ATOM 701 C C . GLY A 1 94 ? -0.502 -5.041 22.899 1.00 89.69 94 GLY A C 1
ATOM 702 O O . GLY A 1 94 ? -1.133 -4.949 23.954 1.00 89.69 94 GLY A O 1
ATOM 703 N N . GLN A 1 95 ? -0.649 -4.153 21.910 1.00 91.19 95 GLN A N 1
ATOM 704 C CA . GLN A 1 95 ? -1.643 -3.080 21.942 1.00 91.19 95 GLN A CA 1
ATOM 705 C C . GLN A 1 95 ? -2.953 -3.531 21.296 1.00 91.19 95 GLN A C 1
ATOM 707 O O . GLN A 1 95 ? -2.975 -4.379 20.411 1.00 91.19 95 GLN A O 1
ATOM 712 N N . CYS A 1 96 ? -4.058 -2.952 21.754 1.00 93.12 96 CYS A N 1
ATOM 713 C CA . CYS A 1 96 ? -5.397 -3.294 21.301 1.00 93.12 96 CYS A CA 1
ATOM 714 C C . CYS A 1 96 ? -5.939 -2.218 20.360 1.00 93.12 96 CYS A C 1
ATOM 716 O O . CYS A 1 96 ? -6.017 -1.039 20.723 1.00 93.12 96 CYS A O 1
ATOM 718 N N . PHE A 1 97 ? -6.390 -2.644 19.185 1.00 95.25 97 PHE A N 1
ATOM 719 C CA . PHE A 1 97 ? -7.016 -1.792 18.186 1.00 95.25 97 PHE A CA 1
ATOM 720 C C . PHE A 1 97 ? -8.387 -2.329 17.797 1.00 95.25 97 PHE A C 1
ATOM 722 O O . PHE A 1 97 ? -8.639 -3.532 17.830 1.00 95.25 97 PHE A O 1
ATOM 729 N N . ILE A 1 98 ? -9.269 -1.416 17.401 1.00 96.19 98 ILE A N 1
ATOM 730 C CA . ILE A 1 98 ? -10.538 -1.733 16.751 1.00 96.19 98 ILE A CA 1
ATOM 731 C C . ILE A 1 98 ? -10.587 -0.952 15.439 1.00 96.19 98 ILE A C 1
ATOM 733 O O . ILE A 1 98 ? -10.553 0.277 15.444 1.00 96.19 98 ILE A O 1
ATOM 737 N N . ALA A 1 99 ? -10.659 -1.656 14.315 1.00 97.00 99 ALA A N 1
ATOM 738 C CA . ALA A 1 99 ? -10.960 -1.086 13.012 1.00 97.00 99 ALA A CA 1
ATOM 739 C C . ALA A 1 99 ? -12.473 -1.155 12.792 1.00 97.00 99 ALA A C 1
ATOM 741 O O . ALA A 1 99 ? -13.066 -2.226 12.882 1.00 97.00 99 ALA A O 1
ATOM 742 N N . VAL A 1 100 ? -13.098 -0.014 12.525 1.00 96.31 100 VAL A N 1
ATOM 743 C CA . VAL A 1 100 ? -14.547 0.105 12.338 1.00 96.31 100 VAL A CA 1
ATOM 744 C C . VAL A 1 100 ? -14.825 0.385 10.874 1.00 96.31 100 VAL A C 1
ATOM 746 O O . VAL A 1 100 ? -14.314 1.373 10.341 1.00 96.31 100 VAL A O 1
ATOM 749 N N . MET A 1 101 ? -15.632 -0.461 10.231 1.00 95.94 101 MET A N 1
ATOM 750 C CA . MET A 1 101 ? -16.008 -0.261 8.835 1.00 95.94 101 MET A CA 1
ATOM 751 C C . MET A 1 101 ? -16.782 1.050 8.676 1.00 95.94 101 MET A C 1
ATOM 753 O O . MET A 1 101 ? -17.777 1.278 9.367 1.00 95.94 101 MET A O 1
ATOM 757 N N . ASN A 1 102 ? -16.332 1.904 7.757 1.00 94.06 102 ASN A N 1
ATOM 758 C CA . ASN A 1 102 ? -16.933 3.213 7.495 1.00 94.06 102 ASN A CA 1
ATOM 759 C C . ASN A 1 102 ? -17.452 3.381 6.059 1.00 94.06 102 ASN A C 1
ATOM 761 O O . ASN A 1 102 ? -18.286 4.250 5.819 1.00 94.06 102 ASN A O 1
ATOM 765 N N . ALA A 1 103 ? -16.995 2.560 5.113 1.00 93.62 103 ALA A N 1
ATOM 766 C CA . ALA A 1 103 ? -17.479 2.551 3.738 1.00 93.62 103 ALA A CA 1
ATOM 767 C C . ALA A 1 103 ? -17.240 1.184 3.088 1.00 93.62 103 ALA A C 1
ATOM 769 O O . ALA A 1 103 ? -16.301 0.471 3.438 1.00 93.62 103 ALA A O 1
ATOM 770 N N . ARG A 1 104 ? -18.070 0.835 2.103 1.00 93.62 104 ARG A N 1
ATOM 771 C CA . ARG A 1 104 ? -17.959 -0.406 1.327 1.00 93.62 104 ARG A CA 1
ATOM 772 C C . ARG A 1 104 ? -18.362 -0.167 -0.127 1.00 93.62 104 ARG A C 1
ATOM 774 O O . ARG A 1 104 ? -19.233 0.643 -0.426 1.00 93.62 104 ARG A O 1
ATOM 781 N N . SER A 1 105 ? -17.731 -0.911 -1.022 1.00 91.31 105 SER A N 1
ATOM 782 C CA . SER A 1 105 ? -18.096 -1.094 -2.428 1.00 91.31 105 SER A CA 1
ATOM 783 C C . SER A 1 105 ? -17.892 -2.564 -2.809 1.00 91.31 105 SER A C 1
ATOM 785 O O . SER A 1 105 ? -17.407 -3.344 -1.994 1.00 91.31 105 SER A O 1
ATOM 787 N N . ASP A 1 106 ? -18.174 -2.933 -4.059 1.00 90.25 106 ASP A N 1
ATOM 788 C CA . ASP A 1 106 ? -17.991 -4.309 -4.550 1.00 90.25 106 ASP A CA 1
ATOM 789 C C . ASP A 1 106 ? -16.533 -4.814 -4.502 1.00 90.25 106 ASP A C 1
ATOM 791 O O . ASP A 1 106 ? -16.292 -6.008 -4.669 1.00 90.25 106 ASP A O 1
ATOM 795 N N . VAL A 1 107 ? -15.548 -3.921 -4.333 1.00 93.69 107 VAL A N 1
ATOM 796 C CA . VAL A 1 107 ? -14.111 -4.268 -4.365 1.00 93.69 107 VAL A CA 1
ATOM 797 C C . VAL A 1 107 ? -13.289 -3.702 -3.206 1.00 93.69 107 VAL A C 1
ATOM 799 O O . VAL A 1 107 ? -12.155 -4.135 -3.011 1.00 93.69 107 VAL A O 1
ATOM 802 N N . ASN A 1 108 ? -13.822 -2.735 -2.457 1.00 95.62 108 ASN A N 1
ATOM 803 C CA . ASN A 1 108 ? -13.111 -2.048 -1.378 1.00 95.62 108 ASN A CA 1
ATOM 804 C C . ASN A 1 108 ? -13.999 -1.948 -0.136 1.00 95.62 108 ASN A C 1
ATOM 806 O O . ASN A 1 108 ? -15.091 -1.383 -0.214 1.00 95.62 108 ASN A O 1
ATOM 810 N N . GLU A 1 109 ? -13.485 -2.413 0.995 1.00 95.88 109 GLU A N 1
ATOM 811 C CA . GLU A 1 109 ? -14.051 -2.257 2.334 1.00 95.88 109 GLU A CA 1
ATOM 812 C C . GLU A 1 109 ? -13.111 -1.408 3.180 1.00 95.88 109 GLU A C 1
ATOM 814 O O . GLU A 1 109 ? -11.955 -1.773 3.377 1.00 95.88 109 GLU A O 1
ATOM 819 N N . SER A 1 110 ? -13.595 -0.268 3.652 1.00 96.88 110 SER A N 1
ATOM 820 C CA . SER A 1 110 ? -12.802 0.770 4.301 1.00 96.88 110 SER A CA 1
ATOM 821 C C . SER A 1 110 ? -13.065 0.802 5.800 1.00 96.88 110 SER A C 1
ATOM 823 O O . SER A 1 110 ? -14.219 0.773 6.230 1.00 96.88 110 SER A O 1
ATOM 825 N N . TYR A 1 111 ? -11.999 0.923 6.591 1.00 97.75 111 TYR A N 1
ATOM 826 C CA . TYR A 1 111 ? -12.050 0.912 8.047 1.00 97.75 111 TYR A CA 1
ATOM 827 C C . TYR A 1 111 ? -11.236 2.056 8.650 1.00 97.75 111 TYR A C 1
ATOM 829 O O . TYR A 1 111 ? -10.091 2.308 8.265 1.00 97.75 111 TYR A O 1
ATOM 837 N N . ASP A 1 112 ? -11.803 2.714 9.654 1.00 97.38 112 ASP A N 1
ATOM 838 C CA . ASP A 1 112 ? -11.076 3.646 10.512 1.00 97.38 112 ASP A CA 1
ATOM 839 C C . ASP A 1 112 ? -10.554 2.932 11.758 1.00 97.38 112 ASP A C 1
ATOM 841 O O . ASP A 1 112 ? -11.284 2.170 12.388 1.00 97.38 112 ASP A O 1
ATOM 845 N N . VAL A 1 113 ? -9.302 3.197 12.137 1.00 97.44 113 VAL A N 1
ATOM 846 C CA . VAL A 1 113 ? -8.647 2.513 13.261 1.00 97.44 113 VAL A CA 1
ATOM 847 C C . VAL A 1 113 ? -8.703 3.345 14.537 1.00 97.44 113 VAL A C 1
ATOM 849 O O . VAL A 1 113 ? -8.343 4.527 14.558 1.00 97.44 113 VAL A O 1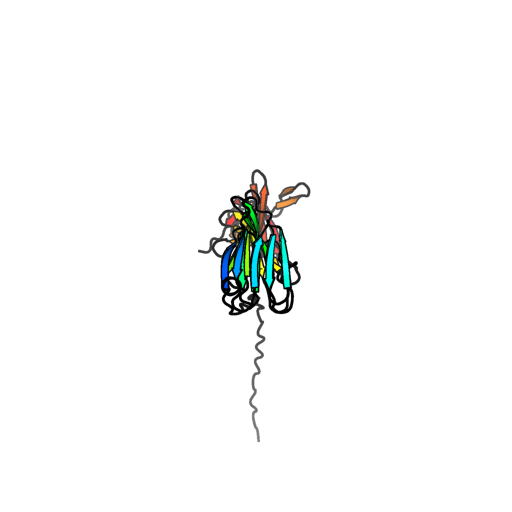
ATOM 852 N N . TYR A 1 114 ? -9.109 2.686 15.616 1.00 96.50 114 TYR A N 1
ATOM 853 C CA . TYR A 1 114 ? -9.203 3.222 16.963 1.00 96.50 114 TYR A CA 1
ATOM 854 C C . TYR A 1 114 ? -8.283 2.439 17.891 1.00 96.50 114 TYR A C 1
ATOM 856 O O . TYR A 1 114 ? -8.237 1.213 17.824 1.00 96.50 114 TYR A O 1
ATOM 864 N N . GLU A 1 115 ? -7.567 3.133 18.768 1.00 95.06 115 GLU A N 1
ATOM 865 C CA . GLU A 1 115 ? -6.776 2.492 19.818 1.00 95.06 115 GLU A CA 1
ATOM 866 C C . GLU A 1 115 ? -7.594 2.417 21.106 1.00 95.06 115 GLU A C 1
ATOM 868 O O . GLU A 1 115 ? -8.257 3.384 21.500 1.00 95.06 115 GLU A O 1
ATOM 873 N N . ILE A 1 116 ? -7.540 1.259 21.764 1.00 93.69 116 ILE A N 1
ATOM 874 C CA . ILE A 1 116 ? -8.171 1.036 23.060 1.00 93.69 116 ILE A CA 1
ATOM 875 C C . ILE A 1 116 ? -7.071 0.911 24.104 1.00 93.69 116 ILE A C 1
ATOM 877 O O . ILE A 1 116 ? -6.209 0.036 24.032 1.00 93.69 116 ILE A O 1
ATOM 881 N N . THR A 1 117 ? -7.135 1.762 25.123 1.00 90.75 117 THR A N 1
ATOM 882 C CA . THR A 1 117 ? -6.201 1.729 26.247 1.00 90.75 117 THR A CA 1
ATOM 883 C C . THR A 1 117 ? -6.963 1.616 27.564 1.00 90.75 117 THR A C 1
ATOM 885 O O . THR A 1 117 ? -8.168 1.866 27.646 1.00 90.75 117 THR A O 1
ATOM 888 N N . ALA A 1 118 ? -6.254 1.240 28.628 1.00 88.25 118 ALA A N 1
ATOM 889 C CA . ALA A 1 118 ? -6.811 1.248 29.978 1.00 88.25 118 ALA A CA 1
ATOM 890 C C . ALA A 1 118 ? -6.856 2.656 30.604 1.00 88.25 118 ALA A C 1
ATOM 892 O O . ALA A 1 118 ? -7.484 2.837 31.646 1.00 88.25 118 ALA A O 1
ATOM 893 N N . SER A 1 119 ? -6.152 3.634 30.024 1.00 91.12 119 SER A N 1
ATOM 894 C CA . SER A 1 119 ? -5.892 4.943 30.636 1.00 91.12 119 SER A CA 1
ATOM 895 C C . SER A 1 119 ? -6.636 6.102 29.975 1.00 91.12 119 SER A C 1
ATOM 897 O O . SER A 1 119 ? -6.736 7.168 30.582 1.00 91.12 119 SER A O 1
ATOM 899 N N . SER A 1 120 ? -7.166 5.919 28.767 1.00 93.31 120 SER A N 1
ATOM 900 C CA . SER A 1 120 ? -7.931 6.934 28.042 1.00 93.31 120 SER A CA 1
ATOM 901 C C . SER A 1 120 ? -9.148 6.328 27.344 1.00 93.31 120 SER A C 1
ATOM 903 O O . SER A 1 120 ? -9.112 5.150 26.974 1.00 93.31 120 SER A O 1
ATOM 905 N N . PRO A 1 121 ? -10.213 7.120 27.110 1.00 95.12 121 PRO A N 1
ATOM 906 C CA . PRO A 1 121 ? -11.285 6.710 26.213 1.00 95.12 121 PRO A CA 1
ATOM 907 C C . PRO A 1 12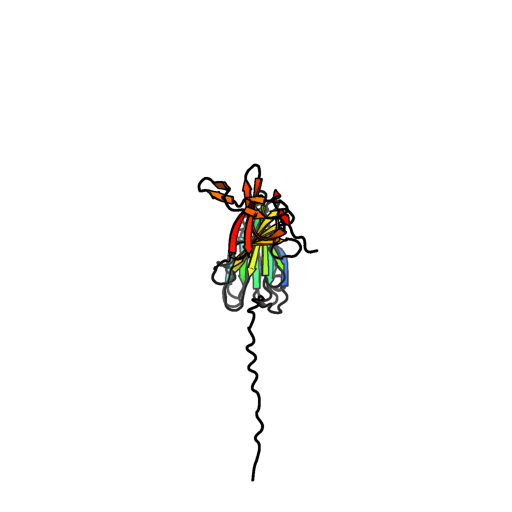1 ? -10.721 6.247 24.859 1.00 95.12 121 PRO A C 1
ATOM 909 O O . PRO A 1 121 ? -9.665 6.752 24.448 1.00 95.12 121 PRO A O 1
ATOM 912 N N . PRO A 1 122 ? -11.412 5.331 24.155 1.00 95.75 122 PRO A N 1
ATOM 913 C CA . PRO A 1 122 ? -11.064 4.974 22.785 1.00 95.75 122 PRO A CA 1
ATOM 914 C C . PRO A 1 122 ? -10.894 6.220 21.913 1.00 95.75 122 PRO A C 1
ATOM 916 O O . PRO A 1 122 ? -11.601 7.212 22.099 1.00 95.75 122 PRO A O 1
ATOM 919 N N . TYR A 1 123 ? -9.969 6.196 20.958 1.00 95.62 123 TYR A N 1
ATOM 920 C CA . TYR A 1 123 ? -9.753 7.339 20.071 1.00 95.62 123 TYR A CA 1
ATOM 921 C C . TYR A 1 123 ? -9.288 6.907 18.684 1.00 95.62 123 TYR A C 1
ATOM 923 O O . TYR A 1 123 ? -8.571 5.920 18.541 1.00 95.62 123 TYR A O 1
ATOM 931 N N . LYS A 1 124 ? -9.691 7.664 17.654 1.00 96.81 124 LYS A N 1
ATOM 932 C CA . LYS A 1 124 ? -9.245 7.448 16.270 1.00 96.81 124 LYS A CA 1
ATOM 933 C C . LYS A 1 124 ? -7.759 7.776 16.161 1.00 96.81 124 LYS A C 1
ATOM 935 O O . LYS A 1 124 ? -7.371 8.897 16.493 1.00 96.81 124 LYS A O 1
ATOM 940 N N . VAL A 1 125 ? -6.947 6.841 15.678 1.00 95.19 125 VAL A N 1
ATOM 941 C CA . VAL A 1 125 ? -5.490 7.010 15.586 1.00 95.19 125 VAL A CA 1
ATOM 942 C C . VAL A 1 125 ? -5.147 7.921 14.399 1.00 95.19 125 VAL A C 1
ATOM 944 O O . VAL A 1 125 ? -5.298 7.499 13.255 1.00 95.19 125 VAL A O 1
ATOM 947 N N . PRO A 1 126 ? -4.656 9.161 14.605 1.00 91.50 126 PRO A N 1
ATOM 948 C CA . PRO A 1 126 ? -4.538 10.128 13.507 1.00 91.50 126 PRO A CA 1
ATOM 949 C C . PRO A 1 126 ? -3.454 9.794 12.477 1.00 91.50 126 PRO A C 1
ATOM 951 O O . PRO A 1 126 ? -3.521 10.263 11.345 1.00 91.50 126 PRO A O 1
ATOM 954 N N . SER A 1 127 ? -2.432 9.027 12.870 1.00 91.00 127 SER A N 1
ATOM 955 C CA . SER A 1 127 ? -1.340 8.632 11.973 1.00 91.00 127 SER A CA 1
ATOM 956 C C . SER A 1 127 ? -1.684 7.428 11.096 1.00 91.00 127 SER A C 1
ATOM 958 O O . SER A 1 127 ? -0.944 7.136 10.158 1.00 91.00 127 SER A O 1
ATOM 960 N N . ILE A 1 128 ? -2.788 6.735 11.390 1.00 94.06 128 ILE A N 1
ATOM 961 C CA . ILE A 1 128 ? -3.279 5.623 10.584 1.00 94.06 128 ILE A CA 1
ATOM 962 C C . ILE A 1 128 ? -4.308 6.184 9.592 1.00 94.06 128 ILE A C 1
ATOM 964 O O . ILE A 1 128 ? -5.359 6.668 10.021 1.00 94.06 128 ILE A O 1
ATOM 968 N N . PRO A 1 129 ? -4.037 6.159 8.272 1.00 93.81 129 PRO A N 1
ATOM 969 C CA . PRO A 1 129 ? -5.079 6.420 7.284 1.00 93.81 129 PRO A CA 1
ATOM 970 C C . PRO A 1 129 ? -6.177 5.354 7.379 1.00 93.81 129 PRO A C 1
ATOM 972 O O . PRO A 1 129 ? -5.970 4.285 7.950 1.00 93.81 129 PRO A O 1
ATOM 975 N N . THR A 1 130 ? -7.329 5.613 6.765 1.00 95.94 130 THR A N 1
ATOM 976 C CA . THR A 1 130 ? -8.335 4.568 6.549 1.00 95.94 130 THR A CA 1
ATOM 977 C C . THR A 1 130 ? -7.679 3.372 5.852 1.00 95.94 130 THR A C 1
ATOM 979 O O . THR A 1 130 ? -7.057 3.524 4.799 1.00 95.94 130 THR A O 1
ATOM 982 N N . ILE A 1 131 ? -7.782 2.196 6.466 1.00 97.75 131 ILE A N 1
ATOM 983 C CA . ILE A 1 131 ? -7.258 0.946 5.912 1.00 97.75 131 ILE A CA 1
ATOM 984 C C . ILE A 1 131 ? -8.348 0.293 5.065 1.00 97.75 131 ILE A C 1
ATOM 986 O O . ILE A 1 131 ? -9.523 0.371 5.414 1.00 97.75 131 ILE A O 1
ATOM 990 N N . ILE A 1 132 ? -7.977 -0.316 3.943 1.00 97.75 132 ILE A N 1
ATOM 991 C CA . ILE A 1 132 ? -8.920 -0.870 2.969 1.00 97.75 132 ILE A CA 1
ATOM 992 C C . ILE A 1 132 ? -8.571 -2.333 2.714 1.00 97.75 132 ILE A C 1
ATOM 994 O O . ILE A 1 132 ? -7.398 -2.635 2.503 1.00 97.75 132 ILE A O 1
ATOM 998 N N . ASN A 1 133 ? -9.570 -3.221 2.751 1.00 97.31 133 ASN A N 1
ATOM 999 C CA . ASN A 1 133 ? -9.421 -4.683 2.679 1.00 97.31 133 ASN A CA 1
ATOM 1000 C C . ASN A 1 133 ? -8.186 -5.171 3.469 1.00 97.31 133 ASN A C 1
ATOM 1002 O O . ASN A 1 133 ? -7.223 -5.670 2.869 1.00 97.31 133 ASN A O 1
ATOM 1006 N N . PRO A 1 134 ? -8.141 -4.913 4.786 1.00 97.31 134 PRO A N 1
ATOM 1007 C CA . PRO A 1 134 ? -6.926 -5.102 5.554 1.00 97.31 134 PRO A CA 1
ATOM 1008 C C . PRO A 1 134 ? -6.540 -6.580 5.662 1.00 97.31 134 PRO A C 1
ATOM 1010 O O . PRO A 1 134 ? -7.373 -7.451 5.889 1.00 97.31 134 PRO A O 1
ATOM 1013 N N . ASP A 1 135 ? -5.245 -6.843 5.545 1.00 96.38 135 ASP A N 1
ATOM 1014 C CA . ASP A 1 135 ? -4.611 -8.119 5.858 1.00 96.38 135 ASP A CA 1
ATOM 1015 C C . ASP A 1 135 ? -3.546 -7.894 6.939 1.00 96.38 135 ASP A C 1
ATOM 1017 O O . ASP A 1 135 ? -2.848 -6.877 6.951 1.00 96.38 135 ASP A O 1
ATOM 1021 N N . PHE A 1 136 ? -3.425 -8.830 7.872 1.00 94.19 136 PHE A N 1
ATOM 1022 C CA . PHE A 1 136 ? -2.575 -8.707 9.053 1.00 94.19 136 PHE A CA 1
ATOM 1023 C C . PHE A 1 136 ? -1.566 -9.846 9.025 1.00 94.19 136 PHE A C 1
ATOM 1025 O O . PHE A 1 136 ? -1.891 -10.997 9.315 1.00 94.19 136 PHE A O 1
ATOM 1032 N N . ALA A 1 137 ? -0.334 -9.529 8.639 1.00 91.56 137 ALA A N 1
ATOM 1033 C CA . ALA A 1 137 ? 0.700 -10.539 8.489 1.00 91.56 137 ALA A CA 1
ATOM 1034 C C . ALA A 1 137 ? 2.082 -9.977 8.804 1.00 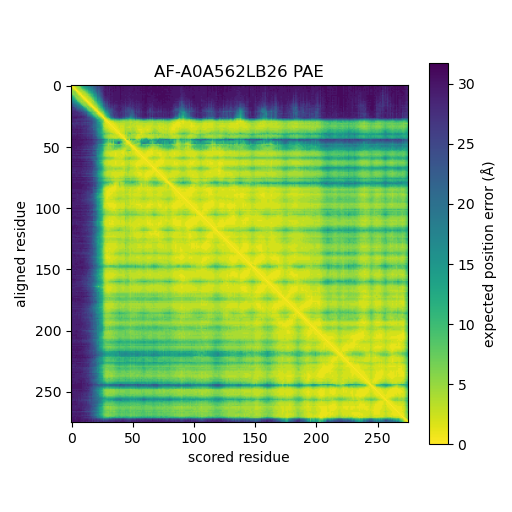91.56 137 ALA A C 1
ATOM 1036 O O . ALA A 1 137 ? 2.430 -8.873 8.389 1.00 91.56 137 ALA A O 1
ATOM 1037 N N . ASN A 1 138 ? 2.916 -10.792 9.454 1.00 90.00 138 ASN A N 1
ATOM 1038 C CA . ASN A 1 138 ? 4.326 -10.497 9.722 1.00 90.00 138 ASN A CA 1
ATOM 1039 C C . ASN A 1 138 ? 4.554 -9.173 10.480 1.00 90.00 138 ASN A C 1
ATOM 1041 O O . ASN A 1 138 ? 5.497 -8.442 10.173 1.00 90.00 138 ASN A O 1
ATOM 1045 N N . GLY A 1 139 ? 3.684 -8.853 11.444 1.00 92.19 139 GLY A N 1
ATOM 1046 C CA . GLY A 1 139 ? 3.826 -7.661 12.290 1.00 92.19 139 GLY A CA 1
ATOM 1047 C C . GLY A 1 139 ? 3.567 -6.342 11.555 1.00 92.19 139 GLY A C 1
ATOM 1048 O O . GLY A 1 139 ? 4.015 -5.283 11.993 1.00 92.19 139 GLY A O 1
ATOM 1049 N N . VAL A 1 140 ? 2.870 -6.389 10.416 1.00 95.81 140 VAL A N 1
ATOM 1050 C CA . VAL A 1 140 ? 2.398 -5.206 9.689 1.00 95.81 140 VAL A CA 1
ATOM 1051 C C . VAL A 1 140 ? 0.915 -5.331 9.358 1.00 95.81 140 VAL A C 1
ATOM 1053 O O . VAL A 1 140 ? 0.374 -6.435 9.261 1.00 95.81 140 VAL A O 1
ATOM 1056 N N . VAL A 1 141 ? 0.283 -4.180 9.132 1.00 97.69 141 VAL A N 1
ATOM 1057 C CA . VAL A 1 141 ? -1.058 -4.093 8.542 1.00 97.69 141 VAL A CA 1
ATOM 1058 C C . VAL A 1 141 ? -0.905 -3.773 7.066 1.00 97.69 141 VAL A C 1
ATOM 1060 O O . VAL A 1 141 ? -0.201 -2.835 6.694 1.00 97.69 141 VAL A O 1
ATOM 1063 N N . ILE A 1 142 ? -1.549 -4.556 6.217 1.00 97.56 142 ILE A N 1
ATOM 1064 C CA . ILE A 1 142 ? -1.527 -4.427 4.769 1.00 97.56 142 ILE A CA 1
ATOM 1065 C C . ILE A 1 142 ? -2.897 -3.923 4.322 1.00 97.56 142 ILE A C 1
ATOM 1067 O O . ILE A 1 142 ? -3.872 -4.652 4.395 1.00 97.56 142 ILE A O 1
ATOM 1071 N N . SER A 1 143 ? -2.965 -2.697 3.818 1.00 97.81 143 SER A N 1
ATOM 1072 C CA . SER A 1 143 ? -4.155 -2.128 3.179 1.00 97.81 143 SER A CA 1
ATOM 1073 C C . SER A 1 143 ? -4.066 -2.359 1.671 1.00 97.81 143 SER A C 1
ATOM 1075 O O . SER A 1 143 ? -3.089 -1.928 1.060 1.00 97.81 143 SER A O 1
ATOM 1077 N N . SER A 1 144 ? -5.033 -3.046 1.061 1.00 97.06 144 SER A N 1
ATOM 1078 C CA . SER A 1 144 ? -5.052 -3.348 -0.378 1.00 97.06 144 SER A CA 1
ATOM 1079 C C . SER A 1 144 ? -6.341 -2.847 -1.018 1.00 97.06 144 SER A C 1
ATOM 1081 O O . SER A 1 144 ? -7.433 -3.241 -0.625 1.00 97.06 144 SER A O 1
ATOM 1083 N N . TYR A 1 145 ? -6.241 -2.008 -2.041 1.00 96.06 145 TYR A N 1
ATOM 1084 C CA . TYR A 1 145 ? -7.418 -1.401 -2.657 1.00 96.06 145 TYR A CA 1
ATOM 1085 C C . TYR A 1 145 ? -7.270 -1.242 -4.155 1.00 96.06 145 TYR A C 1
ATOM 1087 O O . TYR A 1 145 ? -6.169 -1.154 -4.702 1.00 96.06 145 TYR A O 1
ATOM 1095 N N . ARG A 1 146 ? -8.415 -1.194 -4.825 1.00 94.00 146 ARG A N 1
ATOM 1096 C CA . ARG A 1 146 ? -8.485 -0.894 -6.244 1.00 94.00 146 ARG A CA 1
ATOM 1097 C C . ARG A 1 146 ? -8.889 0.558 -6.441 1.00 94.00 146 ARG A C 1
ATOM 1099 O O . ARG A 1 146 ? -9.925 0.980 -5.932 1.00 94.00 146 ARG A O 1
ATOM 1106 N N . ASP A 1 147 ? -8.102 1.287 -7.222 1.00 89.81 147 ASP A N 1
ATOM 1107 C CA . ASP A 1 147 ? -8.459 2.609 -7.730 1.00 89.81 147 ASP A CA 1
ATOM 1108 C C . ASP A 1 147 ? -8.445 2.562 -9.263 1.00 89.81 147 ASP A C 1
ATOM 1110 O O . ASP A 1 147 ? -7.444 2.230 -9.907 1.00 89.81 147 ASP A O 1
ATOM 1114 N N . ALA A 1 148 ? -9.615 2.795 -9.858 1.00 87.44 148 ALA A N 1
ATOM 1115 C CA . ALA A 1 148 ? -9.884 2.548 -11.270 1.00 87.44 148 ALA A CA 1
ATOM 1116 C C . ALA A 1 148 ? -9.405 1.147 -11.731 1.00 87.44 148 ALA A C 1
ATOM 1118 O O . ALA A 1 148 ? -9.882 0.109 -11.264 1.00 87.44 148 ALA A O 1
ATOM 1119 N N . ALA A 1 149 ? -8.479 1.091 -12.689 1.00 86.69 149 ALA A N 1
A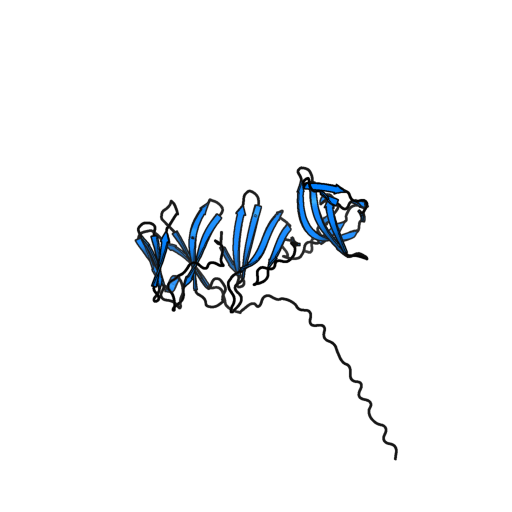TOM 1120 C CA . ALA A 1 149 ? -7.947 -0.156 -13.234 1.00 86.69 149 ALA A CA 1
ATOM 1121 C C . ALA A 1 149 ? -6.699 -0.673 -12.496 1.00 86.69 149 ALA A C 1
ATOM 1123 O O . ALA A 1 149 ? -6.143 -1.683 -12.919 1.00 86.69 149 ALA A O 1
ATOM 1124 N N . ARG A 1 150 ? -6.247 -0.003 -11.428 1.00 87.69 150 ARG A N 1
ATOM 1125 C CA . ARG A 1 150 ? -4.980 -0.310 -10.757 1.00 87.69 150 ARG A CA 1
ATOM 1126 C C . ARG A 1 150 ? -5.203 -0.821 -9.342 1.00 87.69 150 ARG A C 1
ATOM 1128 O O . ARG A 1 150 ? -6.070 -0.343 -8.614 1.00 87.69 150 ARG A O 1
ATOM 1135 N N . TRP A 1 151 ? -4.402 -1.814 -8.978 1.00 93.00 151 TRP A N 1
ATOM 1136 C CA . TRP A 1 151 ? -4.299 -2.298 -7.610 1.00 93.00 151 TRP A CA 1
ATOM 1137 C C . TRP A 1 151 ? -3.218 -1.523 -6.876 1.00 93.00 151 TRP A C 1
ATOM 1139 O O . TRP A 1 151 ? -2.129 -1.314 -7.410 1.00 93.00 151 TRP A O 1
ATOM 1149 N N . HIS A 1 152 ? -3.536 -1.140 -5.650 1.00 95.44 152 HIS A N 1
ATOM 1150 C CA . HIS A 1 152 ? -2.671 -0.438 -4.723 1.00 95.44 152 HIS A CA 1
ATOM 1151 C C . HIS A 1 152 ? -2.545 -1.250 -3.443 1.00 95.44 152 HIS A C 1
ATOM 1153 O O . HIS A 1 152 ? -3.484 -1.931 -3.022 1.00 95.44 152 HIS A O 1
ATOM 1159 N N . LYS A 1 153 ? -1.382 -1.149 -2.811 1.00 96.44 153 LYS A N 1
ATOM 1160 C CA . LYS A 1 153 ? -1.097 -1.760 -1.524 1.00 96.44 153 LYS A CA 1
ATOM 1161 C C . LYS A 1 153 ? -0.272 -0.807 -0.677 1.00 96.44 153 LYS A C 1
ATOM 1163 O O . LYS A 1 153 ? 0.702 -0.222 -1.139 1.00 96.44 153 LYS A O 1
ATOM 1168 N N . GLU A 1 154 ? -0.644 -0.659 0.580 1.00 97.06 154 GLU A N 1
ATOM 1169 C CA . GLU A 1 154 ? 0.094 0.126 1.561 1.00 97.06 154 GLU A CA 1
ATOM 1170 C C . GLU A 1 154 ? 0.372 -0.747 2.781 1.00 97.06 154 GLU A C 1
ATOM 1172 O O . GLU A 1 154 ? -0.527 -1.398 3.310 1.00 97.06 154 GLU A O 1
ATOM 1177 N N . LYS A 1 155 ? 1.627 -0.784 3.231 1.00 97.12 155 LYS A N 1
ATOM 1178 C CA . LYS A 1 155 ? 2.018 -1.469 4.466 1.00 97.12 155 LYS A CA 1
ATOM 1179 C C . LYS A 1 155 ? 2.200 -0.443 5.570 1.00 97.12 155 LYS A C 1
ATOM 1181 O O . LYS A 1 155 ? 2.995 0.488 5.423 1.00 97.12 155 LYS A O 1
ATOM 1186 N N . LEU A 1 156 ? 1.498 -0.637 6.679 1.00 97.50 156 LEU A N 1
ATOM 1187 C CA . LEU A 1 156 ? 1.639 0.153 7.889 1.00 97.50 156 LEU A CA 1
ATOM 1188 C C . LEU A 1 156 ? 2.528 -0.586 8.888 1.00 97.50 156 LEU A C 1
ATOM 1190 O O . LEU A 1 156 ? 2.215 -1.697 9.324 1.00 97.50 156 LEU A O 1
ATOM 1194 N N . CYS A 1 157 ? 3.614 0.066 9.286 1.00 96.25 157 CYS A N 1
ATOM 1195 C CA . CYS A 1 157 ? 4.539 -0.420 10.297 1.00 96.25 157 CYS A CA 1
ATOM 1196 C C . CYS A 1 157 ? 4.316 0.324 11.618 1.00 96.25 157 CYS A C 1
ATOM 1198 O O . CYS A 1 157 ? 4.103 1.538 11.618 1.00 96.25 157 CYS A O 1
ATOM 1200 N N . TYR A 1 158 ? 4.456 -0.384 12.740 1.00 95.12 158 TYR A N 1
ATOM 1201 C CA . TYR A 1 158 ? 4.379 0.197 14.081 1.00 95.12 158 TYR A CA 1
ATOM 1202 C C . TYR A 1 158 ? 5.610 -0.198 14.917 1.00 95.12 158 TYR A C 1
ATOM 1204 O O . TYR A 1 158 ? 5.568 -1.163 15.674 1.00 95.12 158 TYR A O 1
ATOM 1212 N N . PRO A 1 159 ? 6.722 0.555 14.818 1.00 91.12 159 PRO A N 1
ATOM 1213 C CA . PRO A 1 159 ? 7.904 0.279 15.618 1.00 91.12 159 PRO A CA 1
ATOM 1214 C C . PRO A 1 159 ? 7.724 0.724 17.082 1.00 91.12 159 PRO A C 1
ATOM 1216 O O . PRO A 1 159 ? 7.033 1.717 17.344 1.00 91.12 159 PRO A O 1
ATOM 1219 N N . PRO A 1 160 ? 8.405 0.064 18.038 1.00 88.50 160 PRO A N 1
ATOM 1220 C CA . PRO A 1 160 ? 8.335 0.414 19.453 1.00 88.50 160 PRO A CA 1
ATOM 1221 C C . PRO A 1 160 ? 8.665 1.887 19.734 1.00 88.50 160 PRO A C 1
ATOM 1223 O O . PRO A 1 160 ? 9.653 2.436 19.240 1.00 88.50 160 PRO A O 1
ATOM 1226 N N . GLY A 1 161 ? 7.834 2.537 20.555 1.00 86.25 161 GLY A N 1
ATOM 1227 C CA . GLY A 1 161 ? 8.030 3.928 20.986 1.00 86.25 161 GLY A CA 1
ATOM 1228 C C . GLY A 1 161 ? 7.822 4.990 19.897 1.00 86.25 161 GLY A C 1
ATOM 1229 O O . GLY A 1 161 ? 8.232 6.139 20.078 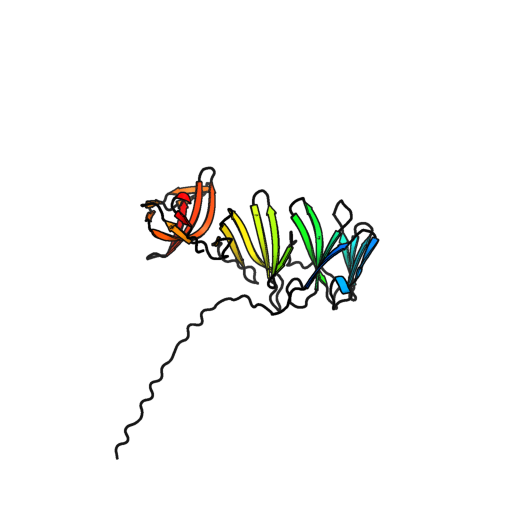1.00 86.25 161 GLY A O 1
ATOM 1230 N N . LYS A 1 162 ? 7.224 4.627 18.760 1.00 90.50 162 LYS A N 1
ATOM 1231 C CA . LYS A 1 162 ? 6.881 5.534 17.653 1.00 90.50 162 LYS A CA 1
ATOM 1232 C C . LYS A 1 162 ? 5.377 5.499 17.382 1.00 90.50 162 LYS A C 1
ATOM 1234 O O . LYS A 1 162 ? 4.650 4.787 18.055 1.00 90.50 162 LYS A O 1
ATOM 1239 N N . SER A 1 163 ? 4.912 6.277 16.412 1.00 91.44 163 SER A N 1
ATOM 1240 C CA . SER A 1 163 ? 3.550 6.155 15.883 1.00 91.44 163 SER A CA 1
ATOM 1241 C C . SER A 1 163 ? 3.534 5.222 14.665 1.00 91.44 163 SER A C 1
ATOM 1243 O O . SER A 1 163 ? 4.548 5.146 13.961 1.00 91.44 163 SER A O 1
ATOM 1245 N N . PRO A 1 164 ? 2.403 4.551 14.379 1.00 94.12 164 PRO A N 1
ATOM 1246 C CA . PRO A 1 164 ? 2.204 3.847 13.118 1.00 94.12 164 PRO A CA 1
ATOM 1247 C C . PRO A 1 164 ? 2.424 4.774 11.923 1.00 94.12 164 PRO A C 1
ATOM 1249 O O . PRO A 1 164 ? 2.033 5.944 11.971 1.00 94.12 164 PRO A O 1
ATOM 1252 N N . TYR A 1 165 ? 3.005 4.249 10.847 1.00 95.00 165 TYR A N 1
ATOM 1253 C CA . TYR A 1 165 ? 3.239 4.986 9.605 1.00 95.00 165 TYR A CA 1
ATOM 1254 C C . TYR A 1 165 ? 3.219 4.051 8.392 1.00 95.00 165 TYR A C 1
ATOM 1256 O O . TYR A 1 165 ? 3.444 2.846 8.521 1.00 95.00 165 TYR A O 1
ATOM 1264 N N . ILE A 1 166 ? 2.989 4.607 7.200 1.00 95.94 166 ILE A N 1
ATOM 1265 C CA . ILE A 1 166 ? 3.100 3.857 5.943 1.00 95.94 166 ILE A CA 1
ATOM 1266 C C . ILE A 1 166 ? 4.585 3.654 5.627 1.00 95.94 166 ILE A C 1
ATOM 1268 O O . ILE A 1 166 ? 5.276 4.604 5.261 1.00 95.94 166 ILE A O 1
ATOM 1272 N N . CYS A 1 167 ? 5.073 2.425 5.765 1.00 96.44 167 CYS A N 1
ATOM 1273 C CA . CYS A 1 167 ? 6.469 2.061 5.517 1.00 96.44 167 CYS A CA 1
ATOM 1274 C C . CYS A 1 167 ? 6.717 1.544 4.096 1.00 96.44 167 CYS A C 1
ATOM 1276 O O . CYS A 1 167 ? 7.854 1.546 3.626 1.00 96.44 167 CYS A O 1
ATOM 1278 N N . GLU A 1 168 ? 5.670 1.126 3.386 1.00 97.12 168 GLU A N 1
ATOM 1279 C CA . GLU A 1 168 ? 5.765 0.731 1.984 1.00 97.12 168 GLU A CA 1
ATOM 1280 C C . GLU A 1 168 ? 4.476 1.093 1.245 1.00 97.12 168 GLU A C 1
ATOM 1282 O O . GLU A 1 168 ? 3.380 0.902 1.770 1.00 97.12 168 GLU A O 1
ATOM 1287 N N . LYS A 1 169 ? 4.617 1.599 0.023 1.00 96.31 169 LYS A N 1
ATOM 1288 C CA . LYS A 1 169 ? 3.534 1.782 -0.942 1.00 96.31 169 LYS A CA 1
ATOM 1289 C C . LYS A 1 169 ? 3.875 0.995 -2.189 1.00 96.31 169 LYS A C 1
ATOM 1291 O O . LYS A 1 169 ? 4.995 1.127 -2.686 1.00 96.31 169 LYS A O 1
ATOM 1296 N N . SER A 1 170 ? 2.930 0.229 -2.709 1.00 95.69 170 SER A N 1
ATOM 1297 C CA . SER A 1 170 ? 3.060 -0.389 -4.014 1.00 95.69 170 SER A CA 1
ATOM 1298 C C . SER A 1 170 ? 1.816 -0.249 -4.875 1.00 95.69 170 SER A C 1
ATOM 1300 O O . SER A 1 170 ? 0.700 -0.079 -4.384 1.00 95.69 170 SER A O 1
ATOM 1302 N N . ASP A 1 171 ? 2.030 -0.274 -6.183 1.00 94.44 171 ASP A N 1
ATOM 1303 C CA . ASP A 1 171 ? 0.973 -0.314 -7.180 1.00 94.44 171 ASP A CA 1
ATOM 1304 C C . ASP A 1 171 ? 1.349 -1.243 -8.329 1.00 94.44 171 ASP A C 1
ATOM 1306 O O . ASP A 1 171 ? 2.508 -1.318 -8.753 1.00 94.44 171 ASP A O 1
ATOM 1310 N N . ALA A 1 172 ? 0.351 -1.976 -8.814 1.00 92.81 172 ALA A N 1
ATOM 1311 C CA . ALA A 1 172 ? 0.532 -2.931 -9.891 1.00 92.81 172 ALA A CA 1
ATOM 1312 C C . ALA A 1 172 ? 0.871 -2.202 -11.198 1.00 92.81 172 ALA A C 1
ATOM 1314 O O . ALA A 1 172 ? 0.133 -1.322 -11.647 1.00 92.81 172 ALA A O 1
ATOM 1315 N N . VAL A 1 173 ? 1.974 -2.613 -11.824 1.00 91.00 173 VAL A N 1
ATOM 1316 C CA . VAL A 1 173 ? 2.337 -2.196 -13.184 1.00 91.00 173 VAL A CA 1
ATOM 1317 C C . VAL A 1 173 ? 1.721 -3.167 -14.186 1.00 91.00 173 VAL A C 1
ATOM 1319 O O . VAL A 1 173 ? 1.076 -2.756 -15.144 1.00 91.00 173 VAL A O 1
ATOM 1322 N N . ASN A 1 174 ? 1.907 -4.465 -13.948 1.00 88.56 174 ASN A N 1
ATOM 1323 C CA . ASN A 1 174 ? 1.283 -5.568 -14.674 1.00 88.56 174 ASN A CA 1
ATOM 1324 C C . ASN A 1 174 ? 1.313 -6.830 -13.790 1.00 88.56 174 ASN A C 1
ATOM 1326 O O . ASN A 1 174 ? 1.741 -6.769 -12.641 1.00 88.56 174 ASN A O 1
ATOM 1330 N N . ASP A 1 175 ? 0.926 -7.985 -14.330 1.00 87.94 175 ASP A N 1
ATOM 1331 C CA . ASP A 1 175 ? 0.864 -9.245 -13.570 1.00 87.94 175 ASP A CA 1
ATOM 1332 C C . ASP A 1 175 ? 2.228 -9.739 -13.044 1.00 87.94 175 ASP A C 1
ATOM 1334 O O . ASP A 1 175 ? 2.291 -10.633 -12.203 1.00 87.94 175 ASP A O 1
ATOM 1338 N N . THR A 1 176 ? 3.336 -9.177 -13.536 1.00 90.56 176 THR A N 1
ATOM 1339 C CA . THR A 1 176 ? 4.706 -9.586 -13.185 1.00 90.56 176 THR A CA 1
ATOM 1340 C C . THR A 1 176 ? 5.476 -8.541 -12.382 1.00 90.56 176 THR A C 1
ATOM 1342 O O . THR A 1 176 ? 6.426 -8.898 -11.683 1.00 90.56 176 THR A O 1
ATOM 1345 N N . LEU A 1 177 ? 5.084 -7.267 -12.468 1.00 93.69 177 LEU A N 1
ATOM 1346 C CA . LEU A 1 177 ? 5.800 -6.134 -11.891 1.00 93.69 177 LEU A CA 1
ATOM 1347 C C . LEU A 1 177 ? 4.881 -5.266 -11.033 1.00 93.69 177 LEU A C 1
ATOM 1349 O O . LEU A 1 177 ? 3.778 -4.900 -11.438 1.00 93.69 177 LEU A O 1
ATOM 1353 N N . GLU A 1 178 ? 5.406 -4.837 -9.894 1.00 95.56 178 GLU A N 1
ATOM 1354 C CA . GLU A 1 178 ? 4.835 -3.771 -9.075 1.00 95.56 178 GLU A CA 1
ATOM 1355 C C . GLU A 1 178 ? 5.855 -2.645 -8.895 1.00 95.56 178 GLU A C 1
ATOM 1357 O O . GLU A 1 178 ? 7.065 -2.882 -8.828 1.00 95.56 178 GLU A O 1
ATOM 1362 N N . ARG A 1 179 ? 5.378 -1.402 -8.820 1.00 95.62 179 ARG A N 1
ATOM 1363 C CA . ARG A 1 179 ? 6.200 -0.265 -8.405 1.00 95.62 179 ARG A CA 1
ATOM 1364 C C . ARG A 1 179 ? 6.142 -0.178 -6.892 1.00 95.62 179 ARG A C 1
ATOM 1366 O O . ARG A 1 179 ? 5.053 -0.155 -6.342 1.00 95.62 179 ARG A O 1
ATOM 1373 N N . VAL A 1 180 ? 7.292 -0.102 -6.226 1.00 96.38 180 VAL A N 1
ATOM 1374 C CA . VAL A 1 180 ? 7.391 -0.064 -4.762 1.00 96.38 180 VAL A CA 1
ATOM 1375 C C . VAL A 1 180 ? 8.174 1.158 -4.302 1.00 96.38 180 VAL A C 1
ATOM 1377 O O . VAL A 1 180 ? 9.265 1.436 -4.798 1.00 96.38 180 VAL A O 1
ATOM 1380 N N . ILE A 1 181 ? 7.632 1.864 -3.315 1.00 95.81 181 ILE A N 1
ATOM 1381 C CA . ILE A 1 181 ? 8.257 2.977 -2.597 1.00 95.81 181 ILE A CA 1
ATOM 1382 C C . ILE A 1 181 ? 8.320 2.590 -1.123 1.00 95.81 181 ILE A C 1
ATOM 1384 O O . ILE A 1 181 ? 7.310 2.191 -0.549 1.00 95.81 181 ILE A O 1
ATOM 1388 N N . ARG A 1 182 ? 9.491 2.724 -0.499 1.00 95.62 182 ARG A N 1
ATOM 1389 C CA . ARG A 1 182 ? 9.684 2.446 0.931 1.00 95.62 182 ARG A CA 1
ATOM 1390 C C . ARG A 1 182 ? 9.952 3.731 1.679 1.00 95.62 182 ARG A C 1
ATOM 1392 O O . ARG A 1 182 ? 10.655 4.595 1.166 1.00 95.62 182 ARG A O 1
ATOM 1399 N N . CYS A 1 183 ? 9.393 3.839 2.872 1.00 94.94 183 CYS A N 1
ATOM 1400 C CA . CYS A 1 183 ? 9.508 5.016 3.713 1.00 94.94 183 CYS A CA 1
ATOM 1401 C C . CYS A 1 183 ? 9.997 4.625 5.105 1.00 94.94 183 CYS A C 1
ATOM 1403 O O . CYS A 1 183 ? 9.746 3.518 5.581 1.00 94.94 183 CYS A O 1
ATOM 1405 N N . ASP A 1 184 ? 10.701 5.542 5.756 1.00 93.50 184 ASP A N 1
ATOM 1406 C CA . ASP A 1 184 ? 11.115 5.402 7.143 1.00 93.50 184 ASP A CA 1
ATOM 1407 C C . ASP A 1 184 ? 10.072 5.977 8.119 1.00 93.50 184 ASP A C 1
ATOM 1409 O O . ASP A 1 184 ? 9.083 6.606 7.736 1.00 93.50 184 ASP A O 1
ATOM 1413 N N . SER A 1 185 ? 10.313 5.780 9.419 1.00 91.06 185 SER A N 1
ATOM 1414 C CA . SER A 1 185 ? 9.400 6.218 10.488 1.00 91.06 185 SER A CA 1
ATOM 1415 C C . SER A 1 185 ? 9.233 7.736 10.634 1.00 91.06 185 SER A C 1
ATOM 1417 O O . SER A 1 185 ? 8.406 8.171 11.431 1.00 91.06 185 SER A O 1
ATOM 1419 N N . ILE A 1 186 ? 10.027 8.546 9.923 1.00 88.50 186 ILE A N 1
ATOM 1420 C CA . ILE A 1 186 ? 9.886 10.010 9.904 1.00 88.50 186 ILE A CA 1
ATOM 1421 C C . ILE A 1 186 ? 9.225 10.506 8.610 1.00 88.50 186 ILE A C 1
ATOM 1423 O O . ILE A 1 186 ? 9.073 11.713 8.427 1.00 88.50 186 ILE A O 1
ATOM 1427 N N . GLY A 1 187 ? 8.805 9.587 7.733 1.00 86.19 187 GLY A N 1
ATOM 1428 C CA . GLY A 1 187 ? 8.123 9.879 6.476 1.00 86.19 187 GLY A CA 1
ATOM 1429 C C . GLY A 1 187 ? 9.059 10.177 5.304 1.00 86.19 187 GLY A C 1
ATOM 1430 O O . GLY A 1 187 ? 8.581 10.603 4.253 1.00 86.19 187 GLY A O 1
ATOM 1431 N N . ALA A 1 188 ? 10.372 9.971 5.447 1.00 93.44 188 ALA A N 1
ATOM 1432 C CA . ALA A 1 188 ? 11.289 10.078 4.320 1.00 93.44 188 ALA A CA 1
ATOM 1433 C C . ALA A 1 188 ? 11.200 8.803 3.475 1.00 93.44 188 ALA A C 1
ATOM 1435 O O . ALA A 1 188 ? 11.346 7.698 3.994 1.00 93.44 188 ALA A O 1
ATOM 1436 N N . CYS A 1 189 ? 10.956 8.961 2.174 1.00 94.31 189 CYS A N 1
ATOM 1437 C CA . CYS A 1 189 ? 10.795 7.839 1.258 1.00 94.31 189 CYS A CA 1
ATOM 1438 C C . CYS A 1 189 ? 11.962 7.731 0.276 1.00 94.31 189 CYS A C 1
ATOM 1440 O O . CYS A 1 189 ? 12.434 8.732 -0.274 1.00 94.31 189 CYS A O 1
ATOM 1442 N N . ASP A 1 190 ? 12.384 6.495 0.030 1.00 92.06 190 ASP A N 1
ATOM 1443 C CA . ASP A 1 190 ? 13.316 6.146 -1.029 1.00 92.06 190 ASP A CA 1
ATOM 1444 C C . ASP A 1 190 ? 12.699 6.406 -2.409 1.00 92.06 190 ASP A C 1
ATOM 1446 O O . ASP A 1 190 ? 11.489 6.586 -2.581 1.00 92.06 190 ASP A O 1
ATOM 1450 N N . ARG A 1 191 ? 13.550 6.397 -3.439 1.00 88.44 191 ARG A N 1
ATOM 1451 C CA . ARG A 1 191 ? 13.064 6.374 -4.821 1.00 88.44 191 ARG A CA 1
ATOM 1452 C C . ARG A 1 191 ? 12.299 5.082 -5.090 1.00 88.44 191 ARG A C 1
ATOM 1454 O O . ARG A 1 191 ? 12.654 4.025 -4.569 1.00 88.44 191 ARG A O 1
ATOM 1461 N N . ALA A 1 192 ? 11.305 5.180 -5.968 1.00 91.38 192 ALA A N 1
ATOM 1462 C CA . ALA A 1 192 ? 10.590 4.018 -6.465 1.00 91.38 192 ALA A CA 1
ATOM 1463 C C . ALA A 1 192 ? 11.551 2.992 -7.089 1.00 91.38 192 ALA A C 1
ATOM 1465 O O . ALA A 1 192 ? 12.594 3.342 -7.651 1.00 91.38 192 ALA A O 1
ATOM 1466 N N . SER A 1 193 ? 11.194 1.720 -6.958 1.00 94.06 193 SER A N 1
ATOM 1467 C CA . SER A 1 193 ? 11.832 0.599 -7.643 1.00 94.06 193 SER A CA 1
ATOM 1468 C C . SER A 1 193 ? 10.758 -0.309 -8.220 1.00 94.06 193 SER A C 1
ATOM 1470 O O . SER A 1 193 ? 9.733 -0.519 -7.571 1.00 94.06 193 SER A O 1
ATOM 1472 N N . LEU A 1 194 ? 10.993 -0.885 -9.399 1.00 96.31 194 LEU A N 1
ATOM 1473 C CA . LEU A 1 194 ? 10.145 -1.976 -9.864 1.00 96.31 194 LEU A CA 1
ATOM 1474 C C . LEU A 1 194 ? 10.599 -3.267 -9.192 1.00 96.31 194 LEU A C 1
ATOM 1476 O O . LEU A 1 194 ? 11.794 -3.554 -9.120 1.00 96.31 194 LEU A O 1
ATOM 1480 N N . MET A 1 195 ? 9.644 -4.039 -8.699 1.00 95.44 195 MET A N 1
ATOM 1481 C CA . MET A 1 195 ? 9.860 -5.320 -8.041 1.00 95.44 195 MET A CA 1
ATOM 1482 C C . MET A 1 195 ? 9.106 -6.401 -8.811 1.00 95.44 195 MET A C 1
ATOM 1484 O O . MET A 1 195 ? 8.036 -6.150 -9.365 1.00 95.44 195 MET A O 1
ATOM 1488 N N . VAL A 1 196 ? 9.665 -7.608 -8.856 1.00 94.19 196 VAL A N 1
ATOM 1489 C CA . VAL A 1 196 ? 8.982 -8.775 -9.420 1.00 94.19 196 VAL A CA 1
ATOM 1490 C C . VAL A 1 196 ? 7.992 -9.302 -8.386 1.00 94.19 196 VAL A C 1
ATOM 1492 O O . VAL A 1 196 ? 8.410 -9.684 -7.294 1.00 94.19 196 VAL A O 1
ATOM 1495 N N . VAL A 1 197 ? 6.703 -9.363 -8.735 1.00 90.69 197 VAL A N 1
ATOM 1496 C CA . VAL A 1 197 ? 5.614 -9.672 -7.784 1.00 90.69 197 VAL A CA 1
ATOM 1497 C C . VAL A 1 197 ? 5.834 -11.010 -7.071 1.00 90.69 197 VAL A C 1
ATOM 1499 O O . VAL A 1 197 ? 5.697 -11.089 -5.854 1.00 90.69 197 VAL A O 1
ATOM 1502 N N . VAL A 1 198 ? 6.221 -12.063 -7.803 1.00 88.62 198 VAL A N 1
ATOM 1503 C CA . VAL A 1 198 ? 6.362 -13.416 -7.230 1.00 88.62 198 VAL A CA 1
ATOM 1504 C C . VAL A 1 198 ? 7.533 -13.545 -6.254 1.00 88.62 198 VAL A C 1
ATOM 1506 O O . VAL A 1 198 ? 7.423 -14.239 -5.248 1.00 88.62 198 VAL A O 1
ATOM 1509 N N . SER A 1 199 ? 8.661 -12.890 -6.536 1.00 89.25 199 SER A N 1
ATOM 1510 C CA . SER A 1 199 ? 9.883 -13.046 -5.739 1.00 89.25 199 SER A CA 1
ATOM 1511 C C . SER A 1 199 ? 10.072 -11.935 -4.710 1.00 89.25 199 SER A C 1
ATOM 1513 O O . SER A 1 199 ? 10.871 -12.088 -3.788 1.00 89.25 199 SER A O 1
ATOM 1515 N N . GLY A 1 200 ? 9.384 -10.801 -4.872 1.00 89.31 200 GLY A N 1
ATOM 1516 C CA . GLY A 1 200 ? 9.600 -9.604 -4.064 1.00 89.31 200 GLY A CA 1
ATOM 1517 C C . GLY A 1 200 ? 11.013 -9.030 -4.207 1.00 89.31 200 GLY A C 1
ATOM 1518 O O . GLY A 1 200 ? 11.472 -8.308 -3.321 1.00 89.31 200 GLY A O 1
ATOM 1519 N N . LEU A 1 201 ? 11.732 -9.361 -5.288 1.00 92.50 201 LEU A N 1
ATOM 1520 C CA . LEU A 1 201 ? 13.086 -8.873 -5.567 1.00 92.50 201 LEU A CA 1
ATOM 1521 C C . LEU A 1 201 ? 13.069 -7.712 -6.570 1.00 92.50 201 LEU A C 1
ATOM 1523 O O . LEU A 1 201 ? 12.164 -7.651 -7.406 1.00 92.50 201 LEU A O 1
ATOM 1527 N N . PRO A 1 202 ? 14.067 -6.804 -6.528 1.00 94.19 202 PRO A N 1
ATOM 1528 C CA . PRO A 1 202 ? 14.186 -5.741 -7.519 1.00 94.19 202 PRO A CA 1
ATOM 1529 C C . PRO A 1 202 ? 14.218 -6.307 -8.935 1.00 94.19 202 PRO A C 1
ATOM 1531 O O . PRO A 1 202 ? 14.985 -7.227 -9.227 1.00 94.19 202 PRO A O 1
ATOM 1534 N N . ALA A 1 203 ? 13.390 -5.745 -9.808 1.00 96.06 203 ALA A N 1
ATOM 1535 C CA . ALA A 1 203 ? 13.298 -6.153 -11.193 1.00 96.06 203 ALA A CA 1
ATOM 1536 C C . ALA A 1 203 ? 14.552 -5.718 -11.950 1.00 96.06 203 ALA A C 1
ATOM 1538 O O . ALA A 1 203 ? 14.934 -4.542 -11.958 1.00 96.06 203 ALA A O 1
ATOM 1539 N N . THR A 1 204 ? 15.183 -6.679 -12.615 1.00 96.44 204 THR A N 1
ATOM 1540 C CA . THR A 1 204 ? 16.272 -6.415 -13.549 1.00 96.44 204 THR A CA 1
ATOM 1541 C C . THR A 1 204 ? 15.869 -6.822 -14.953 1.00 96.44 204 THR A C 1
ATOM 1543 O O . THR A 1 204 ? 14.989 -7.660 -15.154 1.00 96.44 204 THR A O 1
ATOM 1546 N N . ALA A 1 205 ? 16.494 -6.192 -15.939 1.00 97.00 205 ALA A N 1
ATOM 1547 C CA . ALA A 1 205 ? 16.276 -6.519 -17.335 1.00 97.00 205 ALA A CA 1
ATOM 1548 C C . ALA A 1 205 ? 17.588 -6.503 -18.108 1.00 97.00 205 ALA A C 1
ATOM 1550 O O . ALA A 1 205 ? 18.491 -5.713 -17.821 1.00 97.00 205 ALA A O 1
ATOM 1551 N N . THR A 1 206 ? 17.660 -7.335 -19.136 1.00 97.88 206 THR A N 1
ATOM 1552 C CA . THR A 1 206 ? 18.785 -7.382 -20.063 1.00 97.88 206 THR A CA 1
ATOM 1553 C C . THR A 1 206 ? 18.371 -6.784 -21.406 1.00 97.88 206 THR A C 1
ATOM 1555 O O . THR A 1 206 ? 17.334 -7.140 -21.965 1.00 97.88 206 THR A O 1
ATOM 1558 N N . VAL A 1 207 ? 19.188 -5.885 -21.960 1.00 98.12 207 VAL A N 1
ATOM 1559 C CA . VAL A 1 207 ? 18.958 -5.313 -23.295 1.00 98.12 207 VAL A CA 1
ATOM 1560 C C . VAL A 1 207 ? 19.027 -6.416 -24.353 1.00 98.12 207 VAL A C 1
ATOM 1562 O O . VAL A 1 207 ? 20.038 -7.112 -24.482 1.00 98.12 207 VAL A O 1
ATOM 1565 N N . SER A 1 208 ? 17.959 -6.564 -25.139 1.00 97.56 208 SER A N 1
ATOM 1566 C CA . SER A 1 208 ? 17.803 -7.629 -26.141 1.00 97.56 208 SER A CA 1
ATOM 1567 C C . SER A 1 208 ? 18.154 -7.157 -27.562 1.00 97.56 208 SER A C 1
ATOM 1569 O O . SER A 1 208 ? 18.606 -7.937 -28.413 1.00 97.56 208 SER A O 1
ATOM 1571 N N . GLN A 1 209 ? 18.021 -5.858 -27.826 1.00 97.00 209 GLN A N 1
ATOM 1572 C CA . GLN A 1 209 ? 18.324 -5.243 -29.119 1.00 97.00 209 GLN A CA 1
ATOM 1573 C C . GLN A 1 209 ? 19.814 -4.913 -29.261 1.00 97.00 209 GLN A C 1
ATOM 1575 O O . GLN A 1 209 ? 20.502 -4.630 -28.286 1.00 97.00 209 GLN A O 1
ATOM 1580 N N . SER A 1 210 ? 20.337 -4.924 -30.492 1.00 96.69 210 SER A N 1
ATOM 1581 C CA . SER A 1 210 ? 21.743 -4.566 -30.755 1.00 96.69 210 SER A CA 1
ATOM 1582 C C . SER A 1 210 ? 22.076 -3.137 -30.319 1.00 96.69 210 SER A C 1
ATOM 1584 O O . SER A 1 210 ? 23.192 -2.875 -29.873 1.00 96.69 210 SER A O 1
ATOM 1586 N N . LYS A 1 211 ? 21.099 -2.233 -30.431 1.00 97.06 211 LYS A N 1
ATOM 1587 C CA . LYS A 1 211 ? 21.182 -0.836 -30.025 1.00 97.06 211 LYS A CA 1
ATOM 1588 C C . LYS A 1 211 ? 19.825 -0.378 -29.500 1.00 97.06 211 LYS A C 1
ATOM 1590 O O . LYS A 1 211 ? 18.896 -0.230 -30.286 1.00 97.06 211 LYS A O 1
ATOM 1595 N N . ALA A 1 212 ? 19.742 -0.105 -28.204 1.00 97.56 212 ALA A N 1
ATOM 1596 C CA . ALA A 1 212 ? 18.539 0.404 -27.559 1.00 97.56 212 ALA A CA 1
ATOM 1597 C C . ALA A 1 212 ? 18.726 1.878 -27.179 1.00 97.56 212 ALA A C 1
ATOM 1599 O O . ALA A 1 212 ? 19.627 2.227 -26.416 1.00 97.56 212 ALA A O 1
ATOM 1600 N N . VAL A 1 213 ? 17.911 2.760 -27.756 1.00 97.56 213 VAL A N 1
ATOM 1601 C CA . VAL A 1 213 ? 18.000 4.211 -27.530 1.00 97.56 213 VAL A CA 1
ATOM 1602 C C . VAL A 1 213 ? 17.554 4.548 -26.109 1.00 97.56 213 VAL A C 1
ATOM 1604 O O . VAL A 1 213 ? 16.562 4.011 -25.623 1.00 97.56 213 VAL A O 1
ATOM 1607 N N . ILE A 1 214 ? 18.282 5.452 -25.452 1.00 97.69 214 ILE A N 1
ATOM 1608 C CA . ILE A 1 214 ? 17.874 5.999 -24.156 1.00 97.69 214 ILE A CA 1
ATOM 1609 C C . ILE A 1 214 ? 16.925 7.170 -24.402 1.00 97.69 214 ILE A C 1
ATOM 1611 O O . ILE A 1 214 ? 17.191 8.021 -25.246 1.00 97.69 214 ILE A O 1
ATOM 1615 N N . PHE A 1 215 ? 15.849 7.251 -23.634 1.00 97.44 215 PHE A N 1
ATOM 1616 C CA . PHE A 1 215 ? 14.859 8.317 -23.672 1.00 97.44 215 PHE A CA 1
ATOM 1617 C C . PHE A 1 215 ? 14.885 9.140 -22.383 1.00 97.44 215 PHE A C 1
ATOM 1619 O O . PHE A 1 215 ? 15.347 8.684 -21.334 1.00 97.44 215 PHE A O 1
ATOM 1626 N N . MET A 1 216 ? 14.368 10.364 -22.472 1.00 96.06 216 MET A N 1
ATOM 1627 C CA . MET A 1 216 ? 14.084 11.226 -21.326 1.00 96.06 216 MET A CA 1
ATOM 1628 C C . MET A 1 216 ? 12.688 11.833 -21.468 1.00 96.06 216 MET A C 1
ATOM 1630 O O . MET A 1 216 ? 12.291 12.150 -22.594 1.00 96.06 216 MET A O 1
ATOM 1634 N N . PRO A 1 217 ? 11.959 12.031 -20.359 1.00 93.81 217 PRO A N 1
ATOM 1635 C CA . PRO A 1 217 ? 10.675 12.709 -20.395 1.00 93.81 217 PRO A CA 1
ATOM 1636 C C . PRO A 1 217 ? 10.869 14.190 -20.748 1.00 93.81 217 PRO A C 1
ATOM 1638 O O . PRO A 1 217 ? 11.758 14.851 -20.206 1.00 93.81 217 PRO A O 1
ATOM 1641 N N . SER A 1 218 ? 10.037 14.721 -21.641 1.00 92.06 218 SER A N 1
ATOM 1642 C CA . SER A 1 218 ? 9.918 16.161 -21.885 1.00 92.06 218 SER A CA 1
ATOM 1643 C C . SER A 1 218 ? 8.767 16.783 -21.091 1.00 92.06 218 SER A C 1
ATOM 1645 O O . SER A 1 218 ? 7.932 16.089 -20.513 1.00 92.06 218 SER A O 1
ATOM 1647 N N . ALA A 1 219 ? 8.739 18.118 -21.041 1.00 90.44 219 ALA A N 1
ATOM 1648 C CA . ALA A 1 219 ? 7.730 18.883 -20.303 1.00 90.44 219 ALA A CA 1
ATOM 1649 C C . ALA A 1 219 ? 6.291 18.674 -20.817 1.00 90.44 219 ALA A C 1
ATOM 1651 O O . ALA A 1 219 ? 5.342 18.881 -20.074 1.00 90.44 219 ALA A O 1
ATOM 1652 N N . ASP A 1 220 ? 6.136 18.242 -22.069 1.00 89.94 220 ASP A N 1
ATOM 1653 C CA . ASP A 1 220 ? 4.862 17.867 -22.696 1.00 89.94 220 ASP A CA 1
ATOM 1654 C C . ASP A 1 220 ? 4.427 16.420 -22.375 1.00 89.94 220 ASP A C 1
ATOM 1656 O O . ASP A 1 220 ? 3.462 15.926 -22.949 1.00 89.94 220 ASP A O 1
ATOM 1660 N N . GLY A 1 221 ? 5.152 15.718 -21.497 1.00 85.62 221 GLY A N 1
ATOM 1661 C CA . GLY A 1 221 ? 4.868 14.336 -21.106 1.00 85.62 221 GLY A CA 1
ATOM 1662 C C . GLY A 1 221 ? 5.389 13.270 -22.077 1.00 85.62 221 GLY A C 1
ATOM 1663 O O . GLY A 1 221 ? 5.396 12.091 -21.716 1.00 85.62 221 GLY A O 1
ATOM 1664 N N . GLN A 1 222 ? 5.886 13.654 -23.258 1.00 91.06 222 GLN A N 1
ATOM 1665 C CA . GLN A 1 222 ? 6.407 12.717 -24.257 1.00 91.06 222 GLN A CA 1
ATOM 1666 C C . GLN A 1 222 ? 7.802 12.182 -23.905 1.00 91.06 222 GLN A C 1
ATOM 1668 O O . GLN A 1 222 ? 8.536 12.750 -23.094 1.00 91.06 222 GLN A O 1
ATOM 1673 N N . MET A 1 223 ? 8.192 11.089 -24.566 1.00 94.44 223 MET A N 1
ATOM 1674 C CA . MET A 1 223 ? 9.527 10.499 -24.454 1.00 94.44 223 MET A CA 1
ATOM 1675 C C . MET A 1 223 ? 10.414 10.963 -25.607 1.00 94.44 223 MET A C 1
ATOM 1677 O O . MET A 1 223 ? 10.146 10.689 -26.775 1.00 94.44 223 MET A O 1
ATOM 1681 N N . ARG A 1 224 ? 11.503 11.671 -25.290 1.00 95.12 224 ARG A N 1
ATOM 1682 C CA . ARG A 1 224 ? 12.440 12.207 -26.287 1.00 95.12 224 ARG A CA 1
ATOM 1683 C C . ARG A 1 224 ? 13.698 11.343 -26.377 1.00 95.12 224 ARG A C 1
ATOM 1685 O O . ARG A 1 224 ? 14.379 11.176 -25.357 1.00 95.12 224 ARG A O 1
ATOM 1692 N N . PRO A 1 225 ? 14.047 10.831 -27.572 1.00 96.38 225 PRO A N 1
ATOM 1693 C CA . PRO A 1 225 ? 15.242 10.022 -27.751 1.00 96.38 225 PRO A CA 1
ATOM 1694 C C . PRO A 1 225 ? 16.498 10.857 -27.505 1.00 96.38 225 PRO A C 1
ATOM 1696 O O . PRO A 1 225 ? 16.618 12.000 -27.949 1.00 96.38 225 PRO A O 1
ATOM 1699 N N . GLN A 1 226 ? 17.453 10.263 -26.807 1.00 96.38 226 GLN A N 1
ATOM 1700 C CA . GLN A 1 226 ? 18.774 10.818 -26.572 1.00 96.38 226 GLN A CA 1
ATOM 1701 C C . GLN A 1 226 ? 19.758 10.307 -27.624 1.00 96.38 226 GLN A C 1
ATOM 1703 O O . GLN A 1 226 ? 19.520 9.334 -28.338 1.00 96.38 226 GLN A O 1
ATOM 1708 N N . ARG A 1 227 ? 20.917 10.964 -27.713 1.00 93.88 227 ARG A N 1
ATOM 1709 C CA . ARG A 1 227 ? 22.017 10.492 -28.572 1.00 93.88 227 ARG A CA 1
ATOM 1710 C C . ARG A 1 227 ? 22.709 9.243 -28.011 1.00 93.88 227 ARG A C 1
ATOM 1712 O O . ARG A 1 227 ? 23.433 8.568 -28.741 1.00 93.88 227 ARG A O 1
ATOM 1719 N N . SER A 1 228 ? 22.519 8.962 -26.724 1.00 94.12 228 SER A N 1
ATOM 1720 C CA . SER A 1 228 ? 23.055 7.796 -26.028 1.00 94.12 228 SER A CA 1
ATOM 1721 C C . SER A 1 228 ? 22.173 6.562 -26.223 1.00 94.12 228 SER A C 1
ATOM 1723 O O . SER A 1 228 ? 20.971 6.647 -26.476 1.00 94.12 228 SER A O 1
ATOM 1725 N N . TYR A 1 229 ? 22.800 5.396 -26.116 1.00 96.75 229 TYR A N 1
ATOM 1726 C CA . TYR A 1 229 ? 22.158 4.101 -26.280 1.00 96.75 229 TYR A CA 1
ATOM 1727 C C . TYR A 1 229 ? 22.857 3.058 -25.409 1.00 96.75 229 TYR A C 1
ATOM 1729 O O . TYR A 1 229 ? 24.017 3.237 -25.034 1.00 96.75 229 TYR A O 1
ATOM 1737 N N . LEU A 1 230 ? 22.139 1.979 -25.126 1.00 97.25 230 LEU A N 1
ATOM 1738 C CA . LEU A 1 230 ? 22.652 0.749 -24.537 1.00 97.25 230 LEU A CA 1
ATOM 1739 C C . LEU A 1 230 ? 22.782 -0.319 -25.627 1.00 97.25 230 LEU A C 1
ATOM 1741 O O . LEU A 1 230 ? 22.175 -0.206 -26.699 1.00 97.25 230 LEU A O 1
ATOM 1745 N N . ILE A 1 231 ? 23.592 -1.339 -25.377 1.00 97.31 231 ILE A N 1
ATOM 1746 C CA . ILE A 1 231 ? 23.835 -2.434 -26.319 1.00 97.31 231 ILE A CA 1
ATOM 1747 C C . ILE A 1 231 ? 23.333 -3.760 -25.758 1.00 97.31 231 ILE A C 1
ATOM 1749 O O . ILE A 1 231 ? 23.153 -3.921 -24.553 1.00 97.31 231 ILE A O 1
ATOM 1753 N N . ARG A 1 232 ? 23.118 -4.730 -26.649 1.00 98.12 232 ARG A N 1
ATOM 1754 C CA . ARG A 1 232 ? 22.681 -6.079 -26.274 1.00 98.12 232 ARG A CA 1
ATOM 1755 C C . ARG A 1 232 ? 23.555 -6.660 -25.160 1.00 98.12 232 ARG A C 1
ATOM 1757 O O . ARG A 1 232 ? 24.776 -6.698 -25.293 1.00 98.12 232 ARG A O 1
ATOM 1764 N N . GLY A 1 233 ? 22.909 -7.199 -24.130 1.00 96.94 233 GLY A N 1
ATOM 1765 C CA . GLY A 1 233 ? 23.563 -7.821 -22.979 1.00 96.94 233 GLY A CA 1
ATOM 1766 C C . GLY A 1 233 ? 23.816 -6.873 -21.805 1.00 96.94 233 GLY A C 1
ATOM 1767 O O . GLY A 1 233 ? 24.149 -7.357 -20.722 1.00 96.94 233 GLY A O 1
ATOM 1768 N N . ASP A 1 234 ? 23.623 -5.560 -21.976 1.00 97.44 234 ASP A N 1
ATOM 1769 C CA . ASP A 1 234 ? 23.651 -4.619 -20.854 1.00 97.44 234 ASP A CA 1
ATOM 1770 C C . ASP A 1 234 ? 22.530 -4.956 -19.861 1.00 97.44 234 ASP A C 1
ATOM 1772 O O . ASP A 1 234 ? 21.375 -5.140 -20.249 1.00 97.44 234 ASP A O 1
ATOM 1776 N N . ARG A 1 235 ? 22.882 -5.038 -18.573 1.00 97.31 235 ARG A N 1
ATOM 1777 C CA . ARG A 1 235 ? 21.951 -5.343 -17.479 1.00 97.31 235 ARG A CA 1
ATOM 1778 C C . ARG A 1 235 ? 21.522 -4.082 -16.750 1.00 97.31 235 ARG A C 1
ATOM 1780 O O . ARG A 1 235 ? 22.356 -3.247 -16.399 1.00 97.31 235 ARG A O 1
ATOM 1787 N N . LEU A 1 236 ? 20.229 -3.986 -16.488 1.00 97.50 236 LEU A N 1
ATOM 1788 C CA . LEU A 1 236 ? 19.550 -2.802 -15.987 1.00 97.50 236 LEU A CA 1
ATOM 1789 C C . LEU A 1 236 ? 18.813 -3.128 -14.693 1.00 97.50 236 LEU A C 1
ATOM 1791 O O . LEU A 1 236 ? 18.168 -4.169 -14.612 1.00 97.50 236 LEU A O 1
ATOM 1795 N N . ASN A 1 237 ? 18.856 -2.220 -13.720 1.00 96.06 237 ASN A N 1
ATOM 1796 C CA . ASN A 1 237 ? 17.891 -2.217 -12.619 1.00 96.06 237 ASN A CA 1
ATOM 1797 C C . ASN A 1 237 ? 16.699 -1.364 -13.043 1.00 96.06 237 ASN A C 1
ATOM 1799 O O . ASN A 1 237 ? 16.908 -0.231 -13.481 1.00 96.06 237 ASN A O 1
ATOM 1803 N N . LEU A 1 238 ? 15.478 -1.875 -12.920 1.00 96.62 238 LEU A N 1
ATOM 1804 C CA . LEU A 1 238 ? 14.277 -1.133 -13.290 1.00 96.62 238 LEU A CA 1
ATOM 1805 C C . LEU A 1 238 ? 13.732 -0.355 -12.089 1.00 96.62 238 LEU A C 1
ATOM 1807 O O . LEU A 1 238 ? 13.612 -0.883 -10.985 1.00 96.62 238 LEU A O 1
ATOM 1811 N N . LEU A 1 239 ? 13.425 0.920 -12.307 1.00 94.69 239 LEU A N 1
ATOM 1812 C CA . LEU A 1 239 ? 13.062 1.865 -11.249 1.00 94.69 239 LEU A CA 1
ATOM 1813 C C . LEU A 1 239 ? 11.587 2.263 -11.295 1.00 94.69 239 LEU A C 1
ATOM 1815 O O . LEU A 1 239 ? 10.931 2.325 -10.261 1.00 94.69 239 LEU A O 1
ATOM 1819 N N . ASP A 1 240 ? 11.077 2.530 -12.494 1.00 94.38 240 ASP A N 1
ATOM 1820 C CA . ASP A 1 240 ? 9.733 3.060 -12.708 1.00 94.38 240 ASP A CA 1
ATOM 1821 C C . ASP A 1 240 ? 9.199 2.631 -14.080 1.00 94.38 240 ASP A C 1
ATOM 1823 O O . ASP A 1 240 ? 9.948 2.115 -14.920 1.00 94.38 240 ASP A O 1
ATOM 1827 N N . HIS A 1 241 ? 7.913 2.863 -14.320 1.00 93.31 241 HIS A N 1
ATOM 1828 C CA . HIS A 1 241 ? 7.237 2.557 -15.574 1.00 93.31 241 HIS A CA 1
ATOM 1829 C C . HIS A 1 241 ? 6.423 3.750 -16.076 1.00 93.31 241 HIS A C 1
ATOM 1831 O O . HIS A 1 241 ? 5.992 4.623 -15.323 1.00 93.31 241 HIS A O 1
ATOM 1837 N N . ARG A 1 242 ? 6.226 3.800 -17.391 1.00 92.50 242 ARG A N 1
ATOM 1838 C CA . ARG A 1 242 ? 5.326 4.753 -18.026 1.00 92.50 242 ARG A CA 1
ATOM 1839 C C . ARG A 1 242 ? 4.711 4.131 -19.261 1.00 92.50 242 ARG A C 1
ATOM 1841 O O . ARG A 1 242 ? 5.440 3.757 -20.176 1.00 92.50 242 ARG A O 1
ATOM 1848 N N . ASP A 1 243 ? 3.389 4.135 -19.306 1.00 89.62 243 ASP A N 1
ATOM 1849 C CA . ASP A 1 243 ? 2.635 3.832 -20.515 1.00 89.62 243 ASP A CA 1
ATOM 1850 C C . ASP A 1 243 ? 2.262 5.144 -21.203 1.00 89.62 243 ASP A C 1
ATOM 1852 O O . ASP A 1 243 ? 1.699 6.052 -20.587 1.00 89.62 243 ASP A O 1
ATOM 1856 N N . LEU A 1 244 ? 2.623 5.250 -22.474 1.00 88.94 244 LEU A N 1
ATOM 1857 C CA . LEU A 1 244 ? 2.084 6.221 -23.417 1.00 88.94 244 LEU A CA 1
ATOM 1858 C C . LEU A 1 244 ? 1.296 5.430 -24.462 1.00 88.94 244 LEU A C 1
ATOM 1860 O O . LEU A 1 244 ? 1.641 4.281 -24.699 1.00 88.94 244 LEU A O 1
ATOM 1864 N N . ASP A 1 245 ? 0.268 6.028 -25.066 1.00 80.50 245 ASP A N 1
ATOM 1865 C CA . ASP A 1 245 ? -0.780 5.339 -25.849 1.00 80.50 245 ASP A CA 1
ATOM 1866 C C . ASP A 1 245 ? -0.310 4.129 -26.690 1.00 80.50 245 ASP A C 1
ATOM 1868 O O . ASP A 1 245 ? -0.948 3.079 -26.651 1.00 80.50 245 ASP A O 1
ATOM 1872 N N . ASP A 1 246 ? 0.836 4.237 -27.375 1.00 84.12 246 ASP A N 1
ATOM 1873 C CA . ASP A 1 246 ? 1.382 3.185 -28.246 1.00 84.12 246 ASP A CA 1
ATOM 1874 C C . ASP A 1 246 ? 2.654 2.481 -27.719 1.00 84.12 246 ASP A C 1
ATOM 1876 O O . ASP A 1 246 ? 3.203 1.611 -28.399 1.00 84.12 246 ASP A O 1
ATOM 1880 N N . ALA A 1 247 ? 3.187 2.861 -26.552 1.00 89.94 247 ALA A N 1
ATOM 1881 C CA . ALA A 1 247 ? 4.466 2.352 -26.055 1.00 89.94 247 ALA A CA 1
ATOM 1882 C C . ALA A 1 247 ? 4.602 2.376 -24.526 1.00 89.94 247 ALA A C 1
ATOM 1884 O O . ALA A 1 247 ? 4.309 3.370 -23.860 1.00 89.94 247 ALA A O 1
ATOM 1885 N N . ALA A 1 248 ? 5.177 1.301 -23.985 1.00 93.38 248 ALA A N 1
ATOM 1886 C CA . ALA A 1 248 ? 5.596 1.217 -22.593 1.00 93.38 248 ALA A CA 1
ATOM 1887 C C . ALA A 1 248 ? 7.096 1.507 -22.462 1.00 93.38 248 ALA A C 1
ATOM 1889 O O . ALA A 1 248 ? 7.915 1.042 -23.260 1.00 93.38 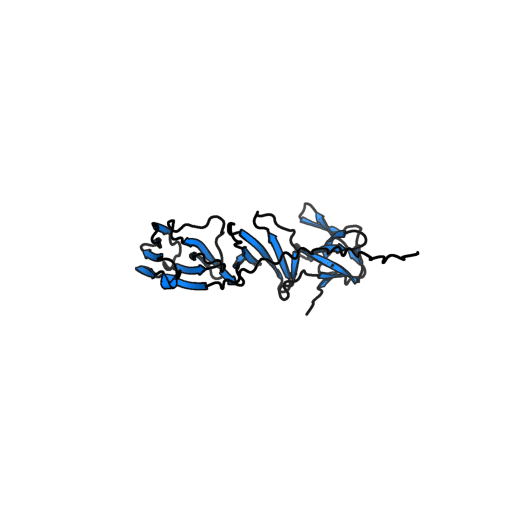248 ALA A O 1
ATOM 1890 N N . TYR A 1 249 ? 7.468 2.244 -21.421 1.00 96.31 249 TYR A N 1
ATOM 1891 C CA . TYR A 1 249 ? 8.850 2.570 -21.098 1.00 96.31 249 TYR A CA 1
ATOM 1892 C C . TYR A 1 249 ? 9.173 2.183 -19.662 1.00 96.31 249 TYR A C 1
ATOM 1894 O O . TYR A 1 249 ? 8.381 2.424 -18.750 1.00 96.31 249 TYR A O 1
ATOM 1902 N N . TYR A 1 250 ? 10.385 1.678 -19.451 1.00 96.38 250 TYR A N 1
ATOM 1903 C CA . TYR A 1 250 ? 10.945 1.493 -18.118 1.00 96.38 250 TYR A CA 1
ATOM 1904 C C . TYR A 1 250 ? 12.002 2.547 -17.835 1.00 96.38 250 TYR A C 1
ATOM 1906 O O . TYR A 1 250 ? 12.913 2.764 -18.640 1.00 96.38 250 TYR A O 1
ATOM 1914 N N . GLN A 1 251 ? 11.917 3.179 -16.670 1.00 97.00 251 GLN A N 1
ATOM 1915 C CA . GLN A 1 251 ? 13.053 3.901 -16.125 1.00 97.00 251 GLN A CA 1
ATOM 1916 C C . GLN A 1 251 ? 14.066 2.881 -15.619 1.00 97.00 251 GLN A C 1
ATOM 1918 O O . GLN A 1 251 ? 13.704 1.923 -14.937 1.00 97.00 251 GLN A O 1
ATOM 1923 N N . PHE A 1 252 ? 15.339 3.095 -15.923 1.00 96.81 252 PHE A N 1
ATOM 1924 C CA . PHE A 1 252 ? 16.402 2.186 -15.532 1.00 96.81 252 PHE A CA 1
ATOM 1925 C C . PHE A 1 252 ? 17.567 2.903 -14.856 1.00 96.81 252 PHE A C 1
ATOM 1927 O O . PHE A 1 252 ? 17.826 4.084 -15.095 1.00 96.81 252 PHE A O 1
ATOM 1934 N N . GLU A 1 253 ? 18.328 2.137 -14.081 1.00 96.88 253 GLU A N 1
ATOM 1935 C CA . GLU A 1 253 ? 19.695 2.441 -13.678 1.00 96.88 253 GLU A CA 1
ATOM 1936 C C . GLU A 1 253 ? 20.657 1.428 -14.313 1.00 96.88 253 GLU A C 1
ATOM 1938 O O . GLU A 1 253 ? 20.540 0.218 -14.114 1.00 96.88 253 GLU A O 1
ATOM 1943 N N . PHE A 1 254 ? 21.641 1.930 -15.058 1.00 96.94 254 PHE A N 1
ATOM 1944 C CA . PHE A 1 254 ? 22.731 1.143 -15.628 1.00 96.94 254 PHE A CA 1
ATOM 1945 C C . PHE A 1 254 ? 24.049 1.474 -14.925 1.00 96.94 254 PHE A C 1
ATOM 1947 O O . PHE A 1 254 ? 24.495 2.628 -14.916 1.00 96.94 254 PHE A O 1
ATOM 1954 N N . LYS A 1 255 ? 24.705 0.451 -14.369 1.00 94.81 255 LYS A N 1
ATOM 1955 C CA . LYS A 1 255 ? 25.994 0.572 -13.672 1.00 94.81 255 LYS A CA 1
ATOM 1956 C C . LYS A 1 255 ? 27.155 0.213 -14.603 1.00 94.81 255 LYS A C 1
ATOM 1958 O O . LYS A 1 255 ? 27.707 -0.880 -14.536 1.00 94.81 255 LYS A O 1
ATOM 1963 N N . GLY A 1 256 ? 27.516 1.153 -15.477 1.00 89.56 256 GLY A N 1
ATOM 1964 C CA . GLY A 1 256 ? 28.720 1.072 -16.310 1.00 89.56 256 GLY A CA 1
ATOM 1965 C C . GLY A 1 256 ? 29.938 1.721 -15.640 1.00 89.56 256 GLY A C 1
ATOM 1966 O O . GLY A 1 256 ? 30.092 1.703 -14.423 1.00 89.56 256 GLY A O 1
ATOM 1967 N N . ARG A 1 257 ? 30.790 2.394 -16.432 1.00 88.81 257 ARG A N 1
ATOM 1968 C CA . ARG A 1 257 ? 31.874 3.252 -15.891 1.00 88.81 257 ARG A CA 1
ATOM 1969 C C . ARG A 1 257 ? 31.347 4.407 -15.034 1.00 88.81 257 ARG A C 1
ATOM 1971 O O . ARG A 1 257 ? 32.052 4.909 -14.166 1.00 88.81 257 ARG A O 1
ATOM 1978 N N . LYS A 1 258 ? 30.135 4.865 -15.342 1.00 92.50 258 LYS A N 1
ATOM 1979 C CA . LYS A 1 258 ? 29.351 5.825 -14.569 1.00 92.50 258 LYS A CA 1
ATOM 1980 C C . LYS A 1 258 ? 27.927 5.294 -14.490 1.00 92.50 258 LYS A C 1
ATOM 1982 O O . LYS A 1 258 ? 27.464 4.657 -15.440 1.00 92.50 258 LYS A O 1
ATOM 1987 N N . THR A 1 259 ? 27.242 5.594 -13.396 1.00 94.38 259 THR A N 1
ATOM 1988 C CA . THR A 1 259 ? 25.812 5.318 -13.280 1.00 94.38 259 THR A CA 1
ATOM 1989 C C . THR A 1 259 ? 25.051 6.181 -14.277 1.00 94.38 259 THR A C 1
ATOM 1991 O O . THR A 1 259 ? 25.203 7.403 -14.288 1.00 94.38 259 THR A O 1
ATOM 1994 N N . THR A 1 260 ? 24.258 5.541 -15.129 1.00 95.12 260 THR A N 1
ATOM 1995 C CA . THR A 1 260 ? 23.366 6.212 -16.078 1.00 95.12 260 THR A CA 1
ATOM 1996 C C . THR A 1 260 ? 21.935 5.897 -15.688 1.00 95.12 260 THR A C 1
ATOM 1998 O O . THR A 1 260 ? 21.584 4.727 -15.566 1.00 95.12 260 THR A O 1
ATOM 2001 N N . VAL A 1 261 ? 21.125 6.935 -15.505 1.00 95.94 261 VAL A N 1
ATOM 2002 C CA . VAL A 1 261 ? 19.677 6.812 -15.325 1.00 95.94 261 VAL A CA 1
ATOM 2003 C C . VAL A 1 261 ? 19.014 7.355 -16.576 1.00 95.94 261 VAL A C 1
ATOM 2005 O O . VAL A 1 261 ? 19.430 8.391 -17.090 1.00 95.94 261 VAL A O 1
ATOM 2008 N N . GLY A 1 262 ? 18.009 6.656 -17.076 1.00 96.38 262 GLY A N 1
ATOM 2009 C CA . GLY A 1 262 ? 17.256 7.063 -18.251 1.00 96.38 262 GLY A CA 1
ATOM 2010 C C . GLY A 1 262 ? 16.035 6.185 -18.427 1.00 96.38 262 GLY A C 1
ATOM 2011 O O . GLY A 1 262 ? 15.695 5.409 -17.539 1.00 96.38 262 GLY A O 1
ATOM 2012 N N . TRP A 1 263 ? 15.385 6.315 -19.572 1.00 97.62 263 TRP A N 1
ATOM 2013 C CA . TRP A 1 263 ? 14.249 5.480 -19.925 1.00 97.62 263 TRP A CA 1
ATOM 2014 C C . TRP A 1 263 ? 14.562 4.647 -21.154 1.00 97.62 263 TRP A C 1
ATOM 2016 O O . TRP A 1 263 ? 15.313 5.078 -22.027 1.00 97.62 263 TRP A O 1
ATOM 2026 N N . ILE A 1 264 ? 13.994 3.456 -21.222 1.00 97.50 264 ILE A N 1
ATOM 2027 C CA . ILE A 1 264 ? 14.163 2.537 -22.340 1.00 97.50 264 ILE A CA 1
ATOM 2028 C C . ILE A 1 264 ? 12.796 2.005 -22.745 1.00 97.50 264 ILE A C 1
ATOM 2030 O O . ILE A 1 264 ? 11.928 1.821 -21.895 1.00 97.50 264 ILE A O 1
ATOM 2034 N N . ASP A 1 265 ? 12.600 1.800 -24.042 1.00 96.56 265 ASP A N 1
ATOM 2035 C CA . ASP A 1 265 ? 11.411 1.125 -24.557 1.00 96.56 265 ASP A CA 1
ATOM 2036 C C . ASP A 1 265 ? 11.348 -0.295 -23.973 1.00 96.56 265 ASP A C 1
ATOM 2038 O O . ASP A 1 265 ? 12.343 -1.029 -24.011 1.00 96.56 265 ASP A O 1
ATOM 2042 N N . ALA A 1 266 ? 10.200 -0.677 -23.413 1.00 95.38 266 ALA A N 1
ATOM 2043 C CA . ALA A 1 266 ? 10.008 -1.979 -22.785 1.00 95.38 266 ALA A CA 1
ATOM 2044 C C . ALA A 1 266 ? 10.264 -3.140 -23.764 1.00 95.38 266 ALA A C 1
ATOM 2046 O O . ALA A 1 266 ? 10.780 -4.180 -23.361 1.00 95.38 266 ALA A O 1
ATOM 2047 N N . SER A 1 267 ? 9.999 -2.950 -25.063 1.00 95.19 267 SER A N 1
ATOM 2048 C CA . SER A 1 267 ? 10.266 -3.947 -26.110 1.00 95.19 267 SER A CA 1
ATOM 2049 C C . SER A 1 267 ? 11.759 -4.144 -26.415 1.00 95.19 267 SER A C 1
ATOM 2051 O O . SER A 1 267 ? 12.145 -5.107 -27.086 1.00 95.19 267 SER A O 1
ATOM 2053 N N . ALA A 1 268 ? 12.627 -3.242 -25.943 1.00 97.12 268 ALA A N 1
ATOM 2054 C CA . ALA A 1 268 ? 14.070 -3.314 -26.164 1.00 97.12 268 ALA A CA 1
ATOM 2055 C C . ALA A 1 268 ? 14.819 -4.144 -25.111 1.00 97.12 268 ALA A C 1
ATOM 2057 O O . ALA A 1 268 ? 16.039 -4.328 -25.221 1.00 97.12 268 ALA A O 1
ATOM 2058 N N . VAL A 1 269 ? 14.102 -4.651 -24.108 1.00 96.94 269 VAL A N 1
ATOM 2059 C CA . VAL A 1 269 ? 14.655 -5.428 -23.001 1.00 96.94 269 VAL A CA 1
ATOM 2060 C C . VAL A 1 269 ? 13.889 -6.728 -22.796 1.00 96.94 269 VAL A C 1
ATOM 2062 O O . VAL A 1 269 ? 12.773 -6.910 -23.273 1.00 96.94 269 VAL A O 1
ATOM 2065 N N . THR A 1 270 ? 14.508 -7.655 -22.083 1.00 95.81 270 THR A N 1
ATOM 2066 C CA . THR A 1 270 ? 13.862 -8.861 -21.568 1.00 95.81 270 THR A CA 1
ATOM 2067 C C . THR A 1 270 ? 14.016 -8.847 -20.056 1.00 95.81 270 THR A C 1
ATOM 2069 O O . THR A 1 270 ? 15.124 -8.622 -19.568 1.00 95.81 270 THR A O 1
ATOM 2072 N N . LEU A 1 271 ? 12.916 -9.034 -19.325 1.00 93.56 271 LEU A N 1
ATOM 2073 C CA . LEU A 1 271 ? 12.955 -9.135 -17.867 1.00 93.56 271 LEU A CA 1
ATOM 2074 C C . LEU A 1 271 ? 13.758 -10.372 -17.464 1.00 93.56 271 LEU A C 1
ATOM 2076 O O . LEU A 1 271 ? 13.585 -11.454 -18.028 1.00 93.56 271 LEU A O 1
ATOM 2080 N N . ASP A 1 272 ? 14.640 -10.207 -16.486 1.00 90.19 272 ASP A N 1
ATOM 2081 C CA . ASP A 1 272 ? 15.407 -11.318 -15.950 1.00 90.19 272 ASP A CA 1
ATOM 2082 C C . ASP A 1 272 ? 14.517 -12.069 -14.946 1.00 90.19 272 ASP A C 1
ATOM 2084 O O . ASP A 1 272 ? 14.433 -11.707 -13.771 1.00 90.19 272 ASP A O 1
ATOM 2088 N N . HIS A 1 273 ? 13.831 -13.120 -15.392 1.00 69.75 273 HIS A N 1
ATOM 2089 C CA . HIS A 1 273 ? 13.137 -14.022 -14.476 1.00 69.75 273 HIS A CA 1
ATOM 2090 C C . HIS A 1 273 ? 14.180 -14.873 -13.746 1.00 69.75 273 HIS A C 1
ATOM 2092 O O . HIS A 1 273 ? 14.894 -15.669 -14.359 1.00 69.75 273 HIS A O 1
ATOM 2098 N N . ARG A 1 274 ? 14.320 -14.664 -12.435 1.00 52.62 274 ARG A N 1
ATOM 2099 C CA . ARG A 1 274 ? 14.950 -15.651 -11.559 1.00 52.62 274 ARG A CA 1
ATOM 2100 C C . ARG A 1 274 ? 13.827 -16.472 -10.949 1.00 52.62 274 ARG A C 1
ATOM 2102 O O . ARG A 1 274 ? 13.203 -16.008 -9.997 1.00 52.62 274 ARG A O 1
ATOM 2109 N N . ASP A 1 275 ? 13.569 -17.618 -11.564 1.00 45.19 275 ASP A N 1
ATOM 2110 C CA . ASP A 1 275 ? 12.876 -18.727 -10.908 1.00 45.19 275 ASP A CA 1
ATOM 2111 C C . ASP A 1 275 ? 13.716 -19.238 -9.724 1.00 45.19 275 ASP A C 1
ATOM 2113 O O . ASP A 1 275 ? 14.968 -19.279 -9.854 1.00 45.19 275 ASP A O 1
#

Secondary structure (DSSP, 8-state):
--PPPP---------------------PPPEEEEEEE-TT-EEEHHHH-TTS-EEEEEETTEEEEEETTEEEEEE---TTS-EEEEEEESSSSS-EEEEEEEEE-SS-EEEEEEEE-SSS--EE-TTSPPEES-EEETTEEEEEEEETTEEEEEEEE--TTS--EEEEEEEESSSSEEEEEEB-TTS-BPPPEEEETTTTEEPEEEE-SSEEEEEEE-TTSPEEEEEEEEETT-EEEEEEEEEETTEEEEEEEEESSSEEEEEEEGGGEEE----

pLDDT: mean 86.7, std 18.01, range [28.11, 98.12]

Organism: NCBI:txid985012

Sequence (275 aa):
MTRHSSFTLLLLALSLAACSNKLPAEDGTQTFDYLQLPPGKSIDSGQLCEHLKVTATLNDNVITLESGAGSYHIKNELDDGASELIAGDFWGNGQCFIAVMNARSDVNESYDVYEITASSPPYKVPSIPTIINPDFANGVVISSYRDAARWHKEKLCYPPGKSPYICEKSDAVNDTLERVIRCDSIGACDRASLMVVVSGLPATATVSQSKAVIFMPSADGQMRPQRSYLIRGDRLNLLDHRDLDDAAYYQFEFKGRKTTVGWIDASAVTLDHRD

Mean predicted aligned error: 9.36 Å

Radius of gyration: 26.23 Å; Cα contacts (8 Å, |Δi|>4): 633; chains: 1; bounding box: 103×38×62 Å

Foldseek 3Di:
DDDDDDDDDDDDDDDDPDPPPDPDQDPFDWDKDKDKAAAPDKDFCVRAENPFTWMWHQYPQWIWIAGLAGIDIDGAPDPVSIWMWMWTRLQSPNWIKIWIFRDDDPWKTWTFIWTDDNHHYIDGQPQDDTAIPWDRDSRWIWRWGDDPPKIKIWIWHDDPPAGIHGQKIWIDPDPFWIWMWGADRVGRIDAIFIAGPVPRHFKKKFFQAQWWWFWAADPVRDTHTDPDTDGGGFMWGFGDWDDDPPFIKTWTWGDDPDTDTTITTPVRIDIDDDD

Solvent-accessible surface area (backbone atoms only — not comparable to full-atom values): 15461 Å² total; per-residue (Å²): 142,82,87,83,80,88,82,84,84,82,81,83,80,84,77,81,77,77,84,72,86,66,78,82,80,66,94,35,74,61,45,72,41,83,42,82,43,46,70,79,40,74,50,52,15,80,67,37,28,83,90,46,68,36,36,42,34,28,51,97,56,31,36,35,42,36,34,89,40,34,63,31,82,40,78,56,70,44,91,85,59,50,43,45,36,37,19,14,20,60,44,18,76,85,51,37,33,38,32,38,51,55,48,75,58,101,76,39,44,30,23,47,45,26,43,54,50,84,83,40,40,40,42,74,43,84,64,55,69,74,38,23,51,72,44,75,56,93,45,22,36,34,24,39,39,67,58,90,96,36,48,37,36,36,33,34,39,64,57,89,99,60,70,50,34,66,33,33,41,36,35,54,74,52,98,57,34,27,40,36,32,42,30,45,96,86,70,56,61,56,77,55,30,22,24,27,59,91,77,72,41,77,31,35,32,32,28,68,33,78,69,33,58,28,26,44,77,44,97,87,72,47,76,44,79,49,98,51,64,49,41,52,70,46,62,29,42,36,28,45,78,46,81,47,103,90,49,48,32,32,29,33,42,33,80,64,102,56,81,45,73,44,27,33,54,48,89,36,40,41,73,60,82,82,128

Nearest PDB structures (foldseek):
  2eko-assembly1_A  TM=5.896E-01  e=1.096E+00  Homo sapiens
  7aqh-assembly7_E  TM=5.113E-01  e=5.627E-01  Staphylococcus phage 2638A
  6byx-assembly2_B  TM=1.859E-01  e=5.365E-01  Alteromonas sp. LOR
  6byt-assembly1_A  TM=1.755E-01  e=1.096E+00  Alteromonas sp. LOR